Protein AF-A0A1M5NY90-F1 (afdb_monomer_lite)

Sequence (208 aa):
MIVGARFNQTVTDPDLPTAPQDFYQTLVENAAEGMLTIDEESTIWYANPAVEEILGYSPDELVGRSKMVIIPERLRAAHAEALAAYVESGDRNIDWDGMELPALHKDGTEVSTLISLREHTHGGESVTVHVGRLDDGDGIFVADDRPGVPTERRGAIFDRGYSTRERGTGFGLSIVEQIASGHGWEVAVTDADPAGARFELRDMGLRP

Foldseek 3Di:
DEEEEADADDDDDPPPPDDDPVVVVVCQQPDCDWYWYAYLQQATQFTHQNCCVQAVDGRVRRHRDHQCQFAPPVCSVVVVVVSVCCLQQVDPPDDQQWDFDWTAHPVGDTGTDTYHYHYDYDDDDDKDWDWDADPVNFWIKIKIQEAEDDPVCFVVLLPQQDDPDPRDRSCVNVVVCVVLVVQVWDWGWDDDVPGTTMIIIGNNPRDD

Secondary structure (DSSP, 8-state):
-EEEEE-S-----TTS----HHHHHHHHHT-SS-EEEE-TT-BEEEE-THHHHHHS--HHHHTTSBGGGGS-HHHHHHHHHHHHHHHHH----S-TT-EEEEEEPTTS-EEEEEEEEEEE---SS--PPEEEE-TTSSEEEEE-SSPPPPGGGTTGGGSTT--SSTT----HHHHHHHHHHHTT-EEEEEE-TTSSEEEEEE------

Structure (mmCIF, N/CA/C/O backbone):
data_AF-A0A1M5NY90-F1
#
_entry.id   AF-A0A1M5NY90-F1
#
loop_
_atom_site.group_PDB
_atom_site.id
_atom_site.type_symbol
_atom_site.label_atom_id
_atom_site.label_alt_id
_atom_site.label_comp_id
_atom_site.label_asym_id
_atom_site.label_entity_id
_atom_site.label_seq_id
_atom_site.pdbx_PDB_ins_code
_atom_site.Cartn_x
_atom_site.Cartn_y
_atom_site.Cartn_z
_atom_site.occupancy
_atom_site.B_iso_or_equiv
_atom_site.auth_seq_id
_atom_site.auth_comp_id
_atom_site.auth_asym_id
_atom_site.auth_atom_id
_atom_site.pdbx_PDB_model_num
ATOM 1 N N . MET A 1 1 ? -14.836 -1.600 3.211 1.00 64.62 1 MET A N 1
ATOM 2 C CA . MET A 1 1 ? -13.680 -0.987 3.889 1.00 64.62 1 MET A CA 1
ATOM 3 C C . MET A 1 1 ? -12.449 -1.321 3.082 1.00 64.62 1 MET A C 1
ATOM 5 O O . MET A 1 1 ? -12.173 -2.491 2.842 1.00 64.62 1 MET A O 1
ATOM 9 N N . ILE A 1 2 ? -11.702 -0.308 2.670 1.00 61.25 2 ILE A N 1
ATOM 10 C CA . ILE A 1 2 ? -10.481 -0.480 1.891 1.00 61.25 2 ILE A CA 1
ATOM 11 C C . ILE A 1 2 ? -9.289 -0.400 2.837 1.00 61.25 2 ILE A C 1
ATOM 13 O O . ILE A 1 2 ? -9.114 0.584 3.555 1.00 61.25 2 ILE A O 1
ATOM 17 N N . VAL A 1 3 ? -8.455 -1.435 2.824 1.00 53.69 3 VAL A N 1
ATOM 18 C CA . VAL A 1 3 ? -7.211 -1.472 3.592 1.00 53.69 3 VAL A CA 1
ATOM 19 C C . VAL A 1 3 ? -6.041 -1.343 2.628 1.00 53.69 3 VAL A C 1
ATOM 21 O O . VAL A 1 3 ? -5.690 -2.269 1.898 1.00 53.69 3 VAL A O 1
ATOM 24 N N . GLY A 1 4 ? -5.432 -0.166 2.619 1.00 45.34 4 GLY A N 1
ATOM 25 C CA . GLY A 1 4 ? -4.180 0.084 1.933 1.00 45.34 4 GLY A CA 1
ATOM 26 C C . GLY A 1 4 ? -3.005 -0.463 2.742 1.00 45.34 4 GLY A C 1
ATOM 27 O O . GLY A 1 4 ? -2.881 -0.157 3.920 1.00 45.34 4 GLY A O 1
ATOM 28 N N . ALA A 1 5 ? -2.103 -1.220 2.138 1.00 42.06 5 ALA A N 1
ATOM 29 C CA . ALA A 1 5 ? -0.811 -1.530 2.736 1.00 42.06 5 ALA A CA 1
ATOM 30 C C . ALA A 1 5 ? 0.271 -0.725 2.012 1.00 42.06 5 ALA A C 1
ATOM 32 O O . ALA A 1 5 ? 0.343 -0.724 0.780 1.00 42.06 5 ALA A O 1
ATOM 33 N N . ARG A 1 6 ? 1.061 0.015 2.788 1.00 48.28 6 ARG A N 1
ATOM 34 C CA . ARG A 1 6 ? 2.178 0.813 2.307 1.00 48.28 6 ARG A CA 1
ATOM 35 C C . ARG A 1 6 ? 3.440 -0.030 2.353 1.00 48.28 6 ARG A C 1
ATOM 37 O O . ARG A 1 6 ? 3.879 -0.419 3.432 1.00 48.28 6 ARG A O 1
ATOM 44 N N . PHE A 1 7 ? 4.054 -0.214 1.192 1.00 45.22 7 PHE A N 1
ATOM 45 C CA . PHE A 1 7 ? 5.364 -0.848 1.061 1.00 45.22 7 PHE A CA 1
ATOM 46 C C . PHE A 1 7 ? 6.361 0.119 0.435 1.00 45.22 7 PHE A C 1
ATOM 48 O O . PHE A 1 7 ? 6.000 1.010 -0.342 1.00 45.22 7 PHE A O 1
ATOM 55 N N . ASN A 1 8 ? 7.630 -0.029 0.802 1.00 31.16 8 ASN A N 1
ATOM 56 C CA . ASN A 1 8 ? 8.679 0.928 0.471 1.00 31.16 8 ASN A CA 1
ATOM 57 C C . ASN A 1 8 ? 9.223 0.756 -0.977 1.00 31.16 8 ASN A C 1
ATOM 59 O O . ASN A 1 8 ? 10.389 0.399 -1.162 1.00 31.16 8 ASN A O 1
ATOM 63 N N . GLN A 1 9 ? 8.410 0.958 -2.032 1.00 36.19 9 GLN A N 1
ATOM 64 C CA . GLN A 1 9 ? 8.833 0.878 -3.459 1.00 36.19 9 GLN A CA 1
ATOM 65 C C . GLN A 1 9 ? 8.196 1.913 -4.425 1.00 36.19 9 GLN A C 1
ATOM 67 O O . GLN A 1 9 ? 7.039 1.803 -4.797 1.00 36.19 9 GLN A O 1
ATOM 72 N N . THR A 1 10 ? 8.913 2.972 -4.806 1.00 40.53 10 THR A N 1
ATOM 73 C CA . THR A 1 10 ? 8.349 4.147 -5.509 1.00 40.53 10 THR A CA 1
ATOM 74 C C . THR A 1 10 ? 7.731 3.842 -6.884 1.00 40.53 10 THR A C 1
ATOM 76 O O . THR A 1 10 ? 8.370 3.200 -7.713 1.00 40.53 10 THR A O 1
ATOM 79 N N . VAL A 1 11 ? 6.549 4.411 -7.158 1.00 34.88 11 VAL A N 1
ATOM 80 C CA . VAL A 1 11 ? 5.979 4.597 -8.506 1.00 34.88 11 VAL A CA 1
ATOM 81 C C . VAL A 1 11 ? 5.568 6.066 -8.637 1.00 34.88 11 VAL A C 1
ATOM 83 O O . VAL A 1 11 ? 4.767 6.538 -7.831 1.00 34.88 11 VAL A O 1
ATOM 86 N N . THR A 1 12 ? 6.090 6.777 -9.641 1.00 37.75 12 THR A N 1
ATOM 87 C CA . THR A 1 12 ? 5.603 8.113 -10.027 1.00 37.75 12 THR A CA 1
ATOM 88 C C . THR A 1 12 ? 5.568 8.219 -11.552 1.00 37.75 12 THR A C 1
ATOM 90 O O . THR A 1 12 ? 6.582 7.972 -12.200 1.00 37.75 12 THR A O 1
ATOM 93 N N . ASP A 1 13 ? 4.412 8.595 -12.102 1.00 37.81 13 ASP A N 1
ATOM 94 C CA . ASP A 1 13 ? 4.191 8.929 -13.515 1.00 37.81 13 ASP A CA 1
ATOM 95 C C . ASP A 1 13 ? 4.020 10.462 -13.633 1.00 37.81 13 ASP A C 1
ATOM 97 O O . ASP A 1 13 ? 3.076 11.007 -13.048 1.00 37.81 13 ASP A O 1
ATOM 101 N N . PRO A 1 14 ? 4.940 11.179 -14.305 1.00 37.72 14 PRO A N 1
ATOM 102 C CA . PRO A 1 14 ? 4.911 12.637 -14.421 1.00 37.72 14 PRO A CA 1
ATOM 103 C C . PRO A 1 14 ? 3.878 13.187 -15.425 1.00 37.72 14 PRO A C 1
ATOM 105 O O . PRO A 1 14 ? 3.669 14.400 -15.430 1.00 37.72 14 PRO A O 1
ATOM 108 N N . ASP A 1 15 ? 3.212 12.343 -16.224 1.00 37.16 15 ASP A N 1
ATOM 109 C CA . ASP A 1 15 ? 2.191 12.763 -17.202 1.00 37.16 15 ASP A CA 1
ATOM 110 C C . ASP A 1 15 ? 0.746 12.610 -16.687 1.00 37.16 15 ASP A C 1
ATOM 112 O O . ASP A 1 15 ? -0.217 12.980 -17.370 1.00 37.16 15 ASP A O 1
ATOM 116 N N . LEU A 1 16 ? 0.557 12.122 -15.455 1.00 34.84 16 LEU A N 1
ATOM 117 C CA . LEU A 1 16 ? -0.756 12.141 -14.818 1.00 34.84 16 LEU A CA 1
ATOM 118 C C . LEU A 1 16 ? -1.149 13.589 -14.490 1.00 34.84 16 LEU A C 1
ATOM 120 O O . LEU A 1 16 ? -0.376 14.304 -13.846 1.00 34.84 16 LEU A O 1
ATOM 124 N N . PRO A 1 17 ? -2.360 14.045 -14.864 1.00 37.28 17 PRO A N 1
ATOM 125 C CA . PRO A 1 17 ? -2.835 15.357 -14.460 1.00 37.28 17 PRO A CA 1
ATOM 126 C C . PRO A 1 17 ? -2.788 15.456 -12.931 1.00 37.28 17 PRO A C 1
ATOM 128 O O . PRO A 1 17 ? -3.483 14.733 -12.211 1.00 37.28 17 PRO A O 1
ATOM 131 N N . THR A 1 18 ? -1.946 16.357 -12.429 1.00 43.53 18 THR A N 1
ATOM 132 C CA . THR A 1 18 ? -1.863 16.663 -11.006 1.00 43.53 18 THR A CA 1
ATOM 133 C C . THR A 1 18 ? -3.105 17.456 -10.637 1.00 43.53 18 THR A C 1
ATOM 135 O O . THR A 1 18 ? -3.164 18.681 -10.740 1.00 43.53 18 THR A O 1
ATOM 138 N N . ALA A 1 19 ? -4.155 16.747 -10.224 1.00 42.66 19 ALA A N 1
ATOM 139 C CA . ALA A 1 19 ? -5.192 17.402 -9.452 1.00 42.66 19 ALA A CA 1
ATOM 140 C C . ALA A 1 19 ? -4.517 18.070 -8.234 1.00 42.66 19 ALA A C 1
ATOM 142 O O . ALA A 1 19 ? -3.543 17.512 -7.710 1.00 42.66 19 ALA A O 1
ATOM 143 N N . PRO A 1 20 ? -4.975 19.258 -7.797 1.00 49.62 20 PRO A N 1
ATOM 144 C CA . PRO A 1 20 ? -4.442 19.906 -6.600 1.00 49.62 20 PRO A CA 1
ATOM 145 C C . PRO A 1 20 ? -4.363 18.891 -5.453 1.00 49.62 20 PRO A C 1
ATOM 147 O O . PRO A 1 20 ? -5.257 18.054 -5.350 1.00 49.62 20 PRO A O 1
ATOM 150 N N . GLN A 1 21 ? -3.327 18.934 -4.607 1.00 47.56 21 GLN A N 1
ATOM 151 C CA . GLN A 1 21 ? -3.166 17.988 -3.482 1.00 47.56 21 GLN A CA 1
ATOM 152 C C . GLN A 1 21 ? -4.471 17.804 -2.682 1.00 47.56 21 GLN A C 1
ATOM 154 O O . GLN A 1 21 ? -4.853 16.681 -2.349 1.00 47.56 21 GLN A O 1
ATOM 159 N N . ASP A 1 22 ? -5.210 18.898 -2.509 1.00 48.88 22 ASP A N 1
ATOM 160 C CA . ASP A 1 22 ? -6.483 18.954 -1.795 1.00 48.88 22 ASP A CA 1
ATOM 161 C C . ASP A 1 22 ? -7.621 18.191 -2.497 1.00 48.88 22 ASP A C 1
ATOM 163 O O . ASP A 1 22 ? -8.561 17.755 -1.841 1.00 48.88 22 ASP A O 1
ATOM 167 N N . PHE A 1 23 ? -7.566 17.985 -3.817 1.00 49.62 23 PHE A N 1
ATOM 168 C CA . PHE A 1 23 ? -8.596 17.264 -4.573 1.00 49.62 23 PHE A CA 1
ATOM 169 C C . PHE A 1 23 ? -8.633 15.780 -4.203 1.00 49.62 23 PHE A C 1
ATOM 171 O O . PHE A 1 23 ? -9.699 15.250 -3.895 1.00 49.62 23 PHE A O 1
ATOM 178 N N . TYR A 1 24 ? -7.474 15.113 -4.187 1.00 49.16 24 TYR A N 1
ATOM 179 C CA . TYR A 1 24 ? -7.390 13.703 -3.799 1.00 49.16 24 TYR A CA 1
ATOM 180 C C . TYR A 1 24 ? -7.722 13.515 -2.319 1.00 49.16 24 TYR A C 1
ATOM 182 O O . TYR A 1 24 ? -8.452 12.589 -1.973 1.00 49.16 24 TYR A O 1
ATOM 190 N N . GLN A 1 25 ? -7.260 14.430 -1.463 1.00 58.94 25 GLN A N 1
ATOM 191 C CA . GLN A 1 25 ? -7.619 14.436 -0.049 1.00 58.94 25 GLN A CA 1
ATOM 192 C C . GLN A 1 25 ? -9.137 14.581 0.141 1.00 58.94 25 GLN A C 1
ATOM 194 O O . GLN A 1 25 ? -9.744 13.768 0.832 1.00 58.94 25 GLN A O 1
ATOM 199 N N . THR A 1 26 ? -9.771 15.521 -0.568 1.00 61.03 26 THR A N 1
ATOM 200 C CA . THR A 1 26 ? -11.228 15.726 -0.530 1.00 61.03 26 THR A CA 1
ATOM 201 C C . THR A 1 26 ? -11.987 14.472 -0.966 1.00 61.03 26 THR A C 1
ATOM 203 O O . THR A 1 26 ? -12.981 14.111 -0.338 1.00 61.03 26 THR A O 1
ATOM 206 N N . LEU A 1 27 ? -11.537 13.787 -2.024 1.00 65.50 27 LEU A N 1
ATOM 207 C CA . LEU A 1 27 ? -12.185 12.561 -2.502 1.00 65.50 27 LEU A CA 1
ATOM 208 C C . LEU A 1 27 ? -12.137 11.435 -1.466 1.00 65.50 27 LEU A C 1
ATOM 210 O O . LEU A 1 27 ? -13.135 10.743 -1.283 1.00 65.50 27 LEU A O 1
ATOM 214 N N . VAL A 1 28 ? -11.002 11.258 -0.788 1.00 67.19 28 VAL A N 1
ATOM 215 C CA . VAL A 1 28 ? -10.848 10.204 0.224 1.00 67.19 28 VAL A CA 1
ATOM 216 C C . VAL A 1 28 ? -11.586 10.560 1.519 1.00 67.19 28 VAL A C 1
ATOM 218 O O . VAL A 1 28 ? -12.220 9.692 2.121 1.00 67.19 28 VAL A O 1
ATOM 221 N N . GLU A 1 29 ? -11.569 11.831 1.924 1.00 69.12 29 GLU A N 1
ATOM 222 C CA . GLU A 1 29 ? -12.281 12.318 3.112 1.00 69.12 29 GLU A CA 1
ATOM 223 C C . GLU A 1 29 ? -13.805 12.243 2.967 1.00 69.12 29 GLU A C 1
ATOM 225 O O . GLU A 1 29 ? -14.494 11.980 3.948 1.00 69.12 29 GLU A O 1
ATOM 230 N N . ASN A 1 30 ? -14.334 12.431 1.752 1.00 69.69 30 ASN A N 1
ATOM 231 C CA . ASN A 1 30 ? -15.771 12.340 1.467 1.00 69.69 30 ASN A CA 1
ATOM 232 C C . ASN A 1 30 ? -16.212 10.941 1.003 1.00 69.69 30 ASN A C 1
ATOM 234 O O . ASN A 1 30 ? -17.383 10.745 0.666 1.00 69.69 30 ASN A O 1
ATOM 238 N N . ALA A 1 31 ? -15.303 9.963 0.950 1.00 74.62 31 ALA A N 1
ATOM 239 C CA . ALA A 1 31 ? -15.664 8.601 0.588 1.00 74.62 31 ALA A CA 1
ATOM 240 C C . ALA A 1 31 ? -16.540 7.979 1.687 1.00 74.62 31 ALA A C 1
ATOM 242 O O . ALA A 1 31 ? -16.155 7.947 2.851 1.00 74.62 31 ALA A O 1
ATOM 243 N N . ALA A 1 32 ? -17.696 7.428 1.303 1.00 74.75 32 ALA A N 1
ATOM 244 C CA . ALA A 1 32 ? -18.591 6.719 2.226 1.00 74.75 32 ALA A CA 1
ATOM 245 C C . ALA A 1 32 ? -18.013 5.377 2.713 1.00 74.75 32 ALA A C 1
ATOM 247 O O . ALA A 1 32 ? -18.515 4.769 3.655 1.00 74.75 32 ALA A O 1
ATOM 248 N N . GLU A 1 33 ? -16.972 4.882 2.047 1.00 79.56 33 GLU A N 1
ATOM 249 C CA . GLU A 1 33 ? -16.287 3.662 2.433 1.00 79.56 33 GLU A CA 1
ATOM 250 C C . GLU A 1 33 ? -15.145 3.968 3.407 1.00 79.56 33 GLU A C 1
ATOM 252 O O . GLU A 1 33 ? -14.302 4.825 3.139 1.00 79.56 33 GLU A O 1
ATOM 257 N N . GLY A 1 34 ? -15.090 3.233 4.523 1.00 82.06 34 GLY A N 1
ATOM 258 C CA . GLY A 1 34 ? -13.968 3.311 5.455 1.00 82.06 34 GLY A CA 1
ATOM 259 C C . GLY A 1 34 ? -12.663 2.932 4.761 1.00 82.06 34 GLY A C 1
ATOM 260 O O . GLY A 1 34 ? -12.561 1.838 4.206 1.00 82.06 34 GLY A O 1
ATOM 261 N N . MET A 1 35 ? -11.674 3.815 4.801 1.00 80.12 35 MET A N 1
ATOM 262 C CA . MET A 1 35 ? -10.350 3.612 4.232 1.00 80.12 35 MET A CA 1
ATOM 263 C C . MET A 1 35 ? -9.301 3.782 5.317 1.00 80.12 35 MET A C 1
ATOM 265 O O . MET A 1 35 ? -9.330 4.761 6.059 1.00 80.12 35 MET A O 1
ATOM 269 N N . LEU A 1 36 ? -8.349 2.857 5.375 1.00 76.44 36 LEU A N 1
ATOM 270 C CA . LEU A 1 36 ? -7.171 2.985 6.224 1.00 76.44 36 LEU A CA 1
ATOM 271 C C . LEU A 1 36 ? -5.923 2.526 5.484 1.00 76.44 36 LEU A C 1
ATOM 273 O O . LEU A 1 36 ? -6.006 1.657 4.618 1.00 76.44 36 LEU A O 1
ATOM 277 N N . THR A 1 37 ? -4.770 3.088 5.833 1.00 70.88 37 THR A N 1
ATOM 278 C CA . THR A 1 37 ? -3.473 2.602 5.358 1.00 70.88 37 THR A CA 1
ATOM 279 C C . THR A 1 37 ? -2.638 2.090 6.515 1.00 70.88 37 THR A C 1
ATOM 281 O O . THR A 1 37 ? -2.702 2.644 7.609 1.00 70.88 37 THR A O 1
ATOM 284 N N . ILE A 1 38 ? -1.863 1.033 6.286 1.00 70.75 38 ILE A N 1
ATOM 285 C CA . ILE A 1 38 ? -0.940 0.451 7.264 1.00 70.75 38 ILE A CA 1
ATOM 286 C C . ILE A 1 38 ? 0.472 0.360 6.696 1.00 70.75 38 ILE A C 1
ATOM 288 O O . ILE A 1 38 ? 0.627 0.237 5.486 1.00 70.75 38 ILE A O 1
ATOM 292 N N . ASP A 1 39 ? 1.490 0.372 7.547 1.00 67.62 39 ASP A N 1
ATOM 293 C CA . ASP A 1 39 ? 2.858 0.006 7.166 1.00 67.62 39 ASP A CA 1
ATOM 294 C C . ASP A 1 39 ? 3.134 -1.507 7.311 1.00 67.62 39 ASP A C 1
ATOM 296 O O . ASP A 1 39 ? 2.243 -2.304 7.634 1.00 67.62 39 ASP A O 1
ATOM 300 N N . GLU A 1 40 ? 4.388 -1.902 7.062 1.00 66.00 40 GLU A N 1
ATOM 301 C CA . GLU A 1 40 ? 4.884 -3.284 7.170 1.00 66.00 40 GLU A CA 1
ATOM 302 C C . GLU A 1 40 ? 4.706 -3.879 8.581 1.00 66.00 40 GLU A C 1
ATOM 304 O O . GLU A 1 40 ? 4.533 -5.088 8.727 1.00 66.00 40 GLU A O 1
ATOM 309 N N . GLU A 1 41 ? 4.676 -3.042 9.622 1.00 69.56 41 GLU A N 1
ATOM 310 C CA . GLU A 1 41 ? 4.478 -3.451 11.018 1.00 69.56 41 GLU A CA 1
ATOM 311 C C . GLU A 1 41 ? 2.991 -3.475 11.417 1.00 69.56 41 GLU A C 1
ATOM 313 O O . GLU A 1 41 ? 2.641 -3.721 12.573 1.00 69.56 41 GLU A O 1
ATOM 318 N N . SER A 1 42 ? 2.082 -3.283 10.453 1.00 75.19 42 SER A N 1
ATOM 319 C CA . SER A 1 42 ? 0.638 -3.112 10.662 1.00 75.19 42 SER A CA 1
ATOM 320 C C . SER A 1 42 ? 0.237 -1.856 11.425 1.00 75.19 42 SER A C 1
ATOM 322 O O . SER A 1 42 ? -0.883 -1.807 11.944 1.00 75.19 42 SER A O 1
ATOM 324 N N . THR A 1 43 ? 1.099 -0.849 11.497 1.00 81.06 43 THR A N 1
ATOM 325 C CA . THR A 1 43 ? 0.760 0.435 12.107 1.00 81.06 43 THR A CA 1
ATOM 326 C C . THR A 1 43 ? -0.060 1.259 11.132 1.00 81.06 43 THR A C 1
ATOM 328 O O . THR A 1 43 ? 0.335 1.450 9.986 1.00 81.06 43 THR A O 1
ATOM 331 N N . ILE A 1 44 ? -1.209 1.754 11.582 1.00 79.38 44 ILE A N 1
ATOM 332 C CA . ILE A 1 44 ? -2.106 2.587 10.791 1.00 79.38 44 ILE A CA 1
ATOM 333 C C . ILE A 1 44 ? -1.453 3.953 10.576 1.00 79.38 44 ILE A C 1
ATOM 335 O O . ILE A 1 44 ? -1.123 4.651 11.531 1.00 79.38 44 ILE A O 1
ATOM 339 N N . TRP A 1 45 ? -1.287 4.345 9.321 1.00 75.50 45 TRP A N 1
ATOM 340 C CA . TRP A 1 45 ? -0.705 5.625 8.915 1.00 75.50 45 TRP A CA 1
ATOM 341 C C . TRP A 1 45 ? -1.764 6.656 8.533 1.00 75.50 45 TRP A C 1
ATOM 343 O O . TRP A 1 45 ? -1.563 7.854 8.704 1.00 75.50 45 TRP A O 1
ATOM 353 N N . TYR A 1 46 ? -2.893 6.185 8.016 1.00 78.31 46 TYR A N 1
ATOM 354 C CA . TYR A 1 46 ? -4.014 7.012 7.603 1.00 78.31 46 TYR A CA 1
ATOM 355 C C . TYR A 1 46 ? -5.319 6.284 7.899 1.00 78.31 46 TYR A C 1
ATOM 357 O O . TYR A 1 46 ? -5.388 5.061 7.777 1.00 78.31 46 TYR A O 1
ATOM 365 N N . ALA A 1 47 ? -6.353 7.042 8.238 1.00 79.31 47 ALA A N 1
ATOM 366 C CA . ALA A 1 47 ? -7.732 6.588 8.265 1.00 79.31 47 ALA A CA 1
ATOM 367 C C . ALA A 1 47 ? -8.630 7.748 7.820 1.00 79.31 47 ALA A C 1
ATOM 369 O O . ALA A 1 47 ? -8.378 8.892 8.199 1.00 79.31 47 ALA A O 1
ATOM 370 N N . ASN A 1 48 ? -9.655 7.472 7.015 1.00 81.69 48 ASN A N 1
ATOM 371 C CA . ASN A 1 48 ? -10.638 8.487 6.641 1.00 81.69 48 ASN A CA 1
ATOM 372 C C . ASN A 1 48 ? -11.784 8.574 7.677 1.00 81.69 48 ASN A C 1
ATOM 374 O O . ASN A 1 48 ? -11.960 7.651 8.479 1.00 81.69 48 ASN A O 1
ATOM 378 N N . PRO A 1 49 ? -12.593 9.652 7.664 1.00 89.06 49 PRO A N 1
ATOM 379 C CA . PRO A 1 49 ? -13.677 9.842 8.633 1.00 89.06 49 PRO A CA 1
ATOM 380 C C . PRO A 1 49 ? -14.728 8.723 8.646 1.00 89.06 49 PRO A C 1
ATOM 382 O O . PRO A 1 49 ? -15.273 8.410 9.700 1.00 89.06 49 PRO A O 1
ATOM 385 N N . ALA A 1 50 ? -14.976 8.059 7.512 1.00 86.19 50 ALA A N 1
ATOM 386 C CA . ALA A 1 50 ? -15.942 6.962 7.432 1.00 86.19 50 ALA A CA 1
ATOM 387 C C . ALA A 1 50 ? -15.588 5.766 8.339 1.00 86.19 50 ALA A C 1
ATOM 389 O O . ALA A 1 50 ? -16.468 4.994 8.718 1.00 86.19 50 ALA A O 1
ATOM 390 N N . VAL A 1 51 ? -14.318 5.603 8.736 1.00 88.12 51 VAL A N 1
ATOM 391 C CA . VAL A 1 51 ? -13.933 4.576 9.718 1.00 88.12 51 VAL A CA 1
ATOM 392 C C . VAL A 1 51 ? -14.590 4.819 11.079 1.00 88.12 51 VAL A C 1
ATOM 394 O O . VAL A 1 51 ? -14.938 3.853 11.758 1.00 88.12 51 VAL A O 1
ATOM 397 N N . GLU A 1 52 ? -14.819 6.074 11.462 1.00 93.38 52 GLU A N 1
ATOM 398 C CA . GLU A 1 52 ? -15.483 6.410 12.722 1.00 93.38 52 GLU A CA 1
ATOM 399 C C . GLU A 1 52 ? -16.946 5.976 12.716 1.00 93.38 52 GLU A C 1
ATOM 401 O O . GLU A 1 52 ? -17.416 5.386 13.685 1.00 93.38 52 GLU A O 1
ATOM 406 N N . GLU A 1 53 ? -17.644 6.166 11.598 1.00 88.56 53 GLU A N 1
ATOM 407 C CA . GLU A 1 53 ? -19.033 5.725 11.453 1.00 88.56 53 GLU A CA 1
ATOM 408 C C . GLU A 1 53 ? -19.167 4.195 11.485 1.00 88.56 53 GLU A C 1
ATOM 410 O O . GLU A 1 53 ? -20.160 3.669 11.987 1.00 88.56 53 GLU A O 1
ATOM 415 N N . ILE A 1 54 ? -18.168 3.471 10.968 1.00 88.88 54 ILE A N 1
ATOM 416 C CA . ILE A 1 54 ? -18.205 2.006 10.848 1.00 88.88 54 ILE A CA 1
ATOM 417 C C . ILE A 1 54 ? -17.698 1.310 12.119 1.00 88.88 54 ILE A C 1
ATOM 419 O O . ILE A 1 54 ? -18.260 0.296 12.528 1.00 88.88 54 ILE A O 1
ATOM 423 N N . LEU A 1 55 ? -16.612 1.810 12.719 1.00 93.00 55 LEU A N 1
ATOM 424 C CA . LEU A 1 55 ? -15.876 1.146 13.805 1.00 93.00 55 LEU A CA 1
ATOM 425 C C . LEU A 1 55 ? -15.850 1.937 15.121 1.00 93.00 55 LEU A C 1
ATOM 427 O O . LEU A 1 55 ? -15.339 1.425 16.119 1.00 93.00 55 LEU A O 1
ATOM 431 N N . GLY A 1 56 ? -16.382 3.160 15.149 1.00 95.25 56 GLY A N 1
ATOM 432 C CA . GLY A 1 56 ? -16.489 3.982 16.357 1.00 95.25 56 GLY A CA 1
ATOM 433 C C . GLY A 1 56 ? -15.175 4.605 16.830 1.00 95.25 56 GLY A C 1
ATOM 434 O O . GLY A 1 56 ? -15.135 5.198 17.910 1.00 95.25 56 GLY A O 1
ATOM 435 N N . TYR A 1 57 ? -14.094 4.454 16.064 1.00 95.19 57 TYR A N 1
ATOM 436 C CA . TYR A 1 57 ? -12.807 5.091 16.330 1.00 95.19 57 TYR A CA 1
ATOM 437 C C . TYR A 1 57 ? -12.633 6.316 15.444 1.00 95.19 57 TYR A C 1
ATOM 439 O O . TYR A 1 57 ? -12.743 6.195 14.223 1.00 95.19 57 TYR A O 1
ATOM 447 N N . SER A 1 58 ? -12.277 7.459 16.029 1.00 95.12 58 SER A N 1
ATOM 448 C CA . SER A 1 58 ? -11.873 8.595 15.203 1.00 95.12 58 SER A CA 1
ATOM 449 C C . SER A 1 58 ? -10.531 8.306 14.507 1.00 95.12 58 SER A C 1
ATOM 451 O O . SER A 1 58 ? -9.727 7.512 15.019 1.00 95.12 58 SER A O 1
ATOM 453 N N . PRO A 1 59 ? -10.233 8.949 13.362 1.00 87.00 59 PRO A N 1
ATOM 454 C CA . PRO A 1 59 ? -8.941 8.794 12.695 1.00 87.00 59 PRO A CA 1
ATOM 455 C C . PRO A 1 59 ? -7.745 9.045 13.623 1.00 87.00 59 PRO A C 1
ATOM 457 O O . PRO A 1 59 ? -6.809 8.246 13.647 1.00 87.00 59 PRO A O 1
ATOM 460 N N . ASP A 1 60 ? -7.817 10.083 14.458 1.00 90.38 60 ASP A N 1
ATOM 461 C CA . ASP A 1 60 ? -6.767 10.439 15.423 1.00 90.38 60 ASP A CA 1
ATOM 462 C C . ASP A 1 60 ? -6.534 9.357 16.489 1.00 90.38 60 ASP A C 1
ATOM 464 O O . ASP A 1 60 ? -5.435 9.226 17.026 1.00 90.38 60 ASP A O 1
ATOM 468 N N . GLU A 1 61 ? -7.557 8.561 16.814 1.00 93.44 61 GLU A N 1
ATOM 469 C CA . GLU A 1 61 ? -7.407 7.430 17.728 1.00 93.44 61 GLU A CA 1
ATOM 470 C C . GLU A 1 61 ? -6.734 6.225 17.067 1.00 93.44 61 GLU A C 1
ATOM 472 O O . GLU A 1 61 ? -6.128 5.422 17.779 1.00 93.44 61 GLU A O 1
ATOM 477 N N . LEU A 1 62 ? -6.853 6.069 15.745 1.00 89.44 62 LEU A N 1
ATOM 478 C CA . LEU A 1 62 ? -6.310 4.931 15.001 1.00 89.44 62 LEU A CA 1
ATOM 479 C C . LEU A 1 62 ? -4.899 5.173 14.483 1.00 89.44 62 LEU A C 1
ATOM 481 O O . LEU A 1 62 ? -4.083 4.251 14.525 1.00 89.44 62 LEU A O 1
ATOM 485 N N . VAL A 1 63 ? -4.604 6.376 13.994 1.00 87.81 63 VAL A N 1
ATOM 486 C CA . VAL A 1 63 ? -3.293 6.702 13.425 1.00 87.81 63 VAL A CA 1
ATOM 487 C C . VAL A 1 63 ? -2.195 6.482 14.474 1.00 87.81 63 VAL A C 1
ATOM 489 O O . VAL A 1 63 ? -2.288 6.914 15.622 1.00 87.81 63 VAL A O 1
ATOM 492 N N . GLY A 1 64 ? -1.153 5.749 14.085 1.00 80.31 64 GLY A N 1
ATOM 493 C CA . GLY A 1 64 ? -0.057 5.319 14.951 1.00 80.31 64 GLY A CA 1
ATOM 494 C C . GLY A 1 64 ? -0.333 4.051 15.769 1.00 80.31 64 GLY A C 1
ATOM 495 O O . GLY A 1 64 ? 0.569 3.578 16.459 1.00 80.31 64 GLY A O 1
ATOM 496 N N . ARG A 1 65 ? -1.537 3.463 15.710 1.00 91.06 65 ARG A N 1
ATOM 497 C CA . ARG A 1 65 ? -1.848 2.179 16.366 1.00 91.06 65 ARG A CA 1
ATOM 498 C C . ARG A 1 65 ? -1.735 1.008 15.406 1.00 91.06 65 ARG A C 1
ATOM 500 O O . ARG A 1 65 ? -1.901 1.146 14.202 1.00 91.06 65 ARG A O 1
ATOM 507 N N . SER A 1 66 ? -1.538 -0.184 15.959 1.00 90.81 66 SER A N 1
ATOM 508 C CA . SER A 1 66 ? -1.628 -1.414 15.175 1.00 90.81 66 SER A CA 1
ATOM 509 C C . SER A 1 66 ? -3.067 -1.690 14.732 1.00 90.81 66 SER A C 1
ATOM 511 O O . SER A 1 66 ? -3.992 -1.623 15.549 1.00 90.81 66 SER A O 1
ATOM 513 N N . LYS A 1 67 ? -3.248 -2.133 13.481 1.00 87.88 67 LYS A N 1
ATOM 514 C CA . LYS A 1 67 ? -4.539 -2.599 12.941 1.00 87.88 67 LYS A CA 1
ATOM 515 C C . LYS A 1 67 ? -5.179 -3.707 13.776 1.00 87.88 67 LYS A C 1
ATOM 517 O O . LYS A 1 67 ? -6.382 -3.900 13.712 1.00 87.88 67 LYS A O 1
ATOM 522 N N . MET A 1 68 ? -4.406 -4.418 14.599 1.00 91.38 68 MET A N 1
ATOM 523 C CA . MET A 1 68 ? -4.926 -5.482 15.463 1.00 91.38 68 MET A CA 1
ATOM 524 C C . MET A 1 68 ? -6.000 -4.995 16.450 1.00 91.38 68 MET A C 1
ATOM 526 O O . MET A 1 68 ? -6.787 -5.808 16.932 1.00 91.38 68 MET A O 1
ATOM 530 N N . VAL A 1 69 ? -6.072 -3.686 16.728 1.00 95.00 69 VAL A N 1
ATOM 531 C CA . VAL A 1 69 ? -7.130 -3.097 17.566 1.00 95.00 69 VAL A CA 1
ATOM 532 C C . VAL A 1 69 ? -8.526 -3.239 16.948 1.00 95.00 69 VAL A C 1
ATOM 534 O O . VAL A 1 69 ? -9.486 -3.414 17.688 1.00 95.00 69 VAL A O 1
ATOM 537 N N . ILE A 1 70 ? -8.627 -3.254 15.614 1.00 93.69 70 ILE A N 1
ATOM 538 C CA . ILE A 1 70 ? -9.885 -3.432 14.872 1.00 93.69 70 ILE A CA 1
ATOM 539 C C . ILE A 1 70 ? -10.100 -4.883 14.414 1.00 93.69 70 ILE A C 1
ATOM 541 O O . ILE A 1 70 ? -11.024 -5.164 13.657 1.00 93.69 70 ILE A O 1
ATOM 545 N N . ILE A 1 71 ? -9.254 -5.819 14.860 1.00 92.19 71 ILE A N 1
ATOM 546 C CA . ILE A 1 71 ? -9.372 -7.249 14.556 1.00 92.19 71 ILE A CA 1
ATOM 547 C C . ILE A 1 71 ? -9.846 -7.991 15.813 1.00 92.19 71 ILE A C 1
ATOM 549 O O . ILE A 1 71 ? -9.204 -7.873 16.868 1.00 92.19 71 ILE A O 1
ATOM 553 N N . PRO A 1 72 ? -10.925 -8.793 15.728 1.00 92.56 72 PRO A N 1
ATOM 554 C CA . PRO A 1 72 ? -11.365 -9.626 16.839 1.00 92.56 72 PRO A CA 1
ATOM 555 C C . PRO A 1 72 ? -10.261 -10.561 17.348 1.00 92.56 72 PRO A C 1
ATOM 557 O O . PRO A 1 72 ? -9.529 -11.150 16.554 1.00 92.56 72 PRO A O 1
ATOM 560 N N . GLU A 1 73 ? -10.182 -10.767 18.668 1.00 91.06 73 GLU A N 1
ATOM 561 C CA . GLU A 1 73 ? -9.092 -11.517 19.322 1.00 91.06 73 GLU A CA 1
ATOM 562 C C . GLU A 1 73 ? -8.805 -12.870 18.654 1.00 91.06 73 GLU A C 1
ATOM 564 O O . GLU A 1 73 ? -7.663 -13.180 18.323 1.00 91.06 73 GLU A O 1
ATOM 569 N N . ARG A 1 74 ? -9.861 -13.646 18.371 1.00 91.75 74 ARG A N 1
ATOM 570 C CA . ARG A 1 74 ? -9.754 -14.987 17.772 1.00 91.75 74 ARG A CA 1
ATOM 571 C C . ARG A 1 74 ? -9.101 -15.000 16.382 1.00 91.75 74 ARG A C 1
ATOM 573 O O . ARG A 1 74 ? -8.667 -16.055 15.940 1.00 91.75 74 ARG A O 1
ATOM 580 N N . LEU A 1 75 ? -9.084 -13.864 15.681 1.00 86.56 75 LEU A N 1
ATOM 581 C CA . LEU A 1 75 ? -8.560 -13.736 14.319 1.00 86.56 75 LEU A CA 1
ATOM 582 C C . LEU A 1 75 ? -7.164 -13.105 14.279 1.00 86.56 75 LEU A C 1
ATOM 584 O O . LEU A 1 75 ? -6.509 -13.156 13.241 1.00 86.56 75 LEU A O 1
ATOM 588 N N . ARG A 1 76 ? -6.664 -12.546 15.387 1.00 88.38 76 ARG A N 1
ATOM 589 C CA . ARG A 1 76 ? -5.377 -11.830 15.400 1.00 88.38 76 ARG A CA 1
ATOM 590 C C . ARG A 1 76 ? -4.194 -12.708 15.007 1.00 88.38 76 ARG A C 1
ATOM 592 O O . ARG A 1 76 ? -3.340 -12.248 14.258 1.00 88.38 76 ARG A O 1
ATOM 599 N N . ALA A 1 77 ? -4.169 -13.964 15.460 1.00 81.44 77 ALA A N 1
ATOM 600 C CA . ALA A 1 77 ? -3.119 -14.913 15.087 1.00 81.44 77 ALA A CA 1
ATOM 601 C C . ALA A 1 77 ? -3.100 -15.156 13.569 1.00 81.44 77 ALA A C 1
ATOM 603 O O . ALA A 1 77 ? -2.062 -14.988 12.937 1.00 81.44 77 ALA A O 1
ATOM 604 N N . ALA A 1 78 ? -4.267 -15.418 12.971 1.00 79.94 78 ALA A N 1
ATOM 605 C CA . ALA A 1 78 ? -4.398 -15.602 11.527 1.00 79.94 78 ALA A CA 1
ATOM 606 C C . ALA A 1 78 ? -3.994 -14.344 10.737 1.00 79.94 78 ALA A C 1
ATOM 608 O O . ALA A 1 78 ? -3.330 -14.450 9.712 1.00 79.94 78 ALA A O 1
ATOM 609 N N . HIS A 1 79 ? -4.336 -13.144 11.222 1.00 76.00 79 HIS A N 1
ATOM 610 C CA . HIS A 1 79 ? -3.910 -11.888 10.592 1.00 76.00 79 HIS A CA 1
ATOM 611 C C . HIS A 1 79 ? -2.397 -11.651 10.688 1.00 76.00 79 HIS A C 1
ATOM 613 O O . HIS A 1 79 ? -1.808 -11.119 9.745 1.00 76.00 79 HIS A O 1
ATOM 619 N N . ALA A 1 80 ? -1.773 -12.009 11.812 1.00 73.81 80 ALA A N 1
ATOM 620 C CA . ALA A 1 80 ? -0.328 -11.903 11.987 1.00 73.81 80 ALA A CA 1
ATOM 621 C C . ALA A 1 80 ? 0.412 -12.890 11.073 1.00 73.81 80 ALA A C 1
ATOM 623 O O . ALA A 1 80 ? 1.343 -12.490 10.380 1.00 73.81 80 ALA A O 1
ATOM 624 N N . GLU A 1 81 ? -0.046 -14.142 11.011 1.00 73.81 81 GLU A N 1
ATOM 625 C CA . GLU A 1 81 ? 0.510 -15.171 10.126 1.00 73.81 81 GLU A CA 1
ATOM 626 C C . GLU A 1 81 ? 0.324 -14.819 8.648 1.00 73.81 81 GLU A C 1
ATOM 628 O O . GLU A 1 81 ? 1.278 -14.905 7.884 1.00 73.81 81 GLU A O 1
ATOM 633 N N . ALA A 1 82 ? -0.864 -14.357 8.242 1.00 68.19 82 ALA A N 1
ATOM 634 C CA . ALA A 1 82 ? -1.130 -13.964 6.859 1.00 68.19 82 ALA A CA 1
ATOM 635 C C . ALA A 1 82 ? -0.249 -12.789 6.413 1.00 68.19 82 ALA A C 1
ATOM 637 O O . ALA A 1 82 ? 0.243 -12.781 5.287 1.00 68.19 82 ALA A O 1
ATOM 638 N N . LEU A 1 83 ? -0.012 -11.812 7.295 1.00 63.94 83 LEU A N 1
ATOM 639 C CA . LEU A 1 83 ? 0.909 -10.720 7.000 1.00 63.94 83 LEU A CA 1
ATOM 640 C C . LEU A 1 83 ? 2.360 -11.194 6.962 1.00 63.94 83 LEU A C 1
ATOM 642 O O . LEU A 1 83 ? 3.079 -10.796 6.059 1.00 63.94 83 LEU A O 1
ATOM 646 N N . ALA A 1 84 ? 2.794 -12.015 7.920 1.00 63.47 84 ALA A N 1
ATOM 647 C CA . ALA A 1 84 ? 4.157 -12.534 7.947 1.00 63.47 84 ALA A CA 1
ATOM 648 C C . ALA A 1 84 ? 4.450 -13.359 6.688 1.00 63.47 84 ALA A C 1
ATOM 650 O O . ALA A 1 84 ? 5.445 -13.110 6.017 1.00 63.47 84 ALA A O 1
ATOM 651 N N . ALA A 1 85 ? 3.527 -14.247 6.308 1.00 62.41 85 ALA A N 1
ATOM 652 C CA . ALA A 1 85 ? 3.600 -15.008 5.071 1.00 62.41 85 ALA A CA 1
ATOM 653 C C . ALA A 1 85 ? 3.616 -14.091 3.840 1.00 62.41 85 ALA A C 1
ATOM 655 O O . ALA A 1 85 ? 4.392 -14.333 2.922 1.00 62.41 85 ALA A O 1
ATOM 656 N N . TYR A 1 86 ? 2.816 -13.020 3.815 1.00 56.69 86 TYR A N 1
ATOM 657 C CA . TYR A 1 86 ? 2.837 -12.037 2.728 1.00 56.69 86 TYR A CA 1
ATOM 658 C C . TYR A 1 86 ? 4.161 -11.260 2.660 1.00 56.69 86 TYR A C 1
ATOM 660 O O . TYR A 1 86 ? 4.726 -11.117 1.583 1.00 56.69 86 TYR A O 1
ATOM 668 N N . VAL A 1 87 ? 4.680 -10.778 3.792 1.00 55.28 87 VAL A N 1
ATOM 669 C CA . VAL A 1 87 ? 5.955 -10.044 3.867 1.00 55.28 87 VAL A CA 1
ATOM 670 C C . VAL A 1 87 ? 7.128 -10.944 3.471 1.00 55.28 87 VAL A C 1
ATOM 672 O O . VAL A 1 87 ? 8.067 -10.474 2.835 1.00 55.28 87 VAL A O 1
ATOM 675 N N . GLU A 1 88 ? 7.074 -12.229 3.823 1.00 52.06 88 GLU A N 1
ATOM 676 C CA . GLU A 1 88 ? 8.115 -13.210 3.511 1.00 52.06 88 GLU A CA 1
ATOM 677 C C . GLU A 1 88 ? 8.060 -13.697 2.055 1.00 52.06 88 GLU A C 1
ATOM 679 O O . GLU A 1 88 ? 9.099 -13.798 1.405 1.00 52.06 88 GLU A O 1
ATOM 684 N N . SER A 1 89 ? 6.868 -13.991 1.527 1.00 56.41 89 SER A N 1
ATOM 685 C CA . SER A 1 89 ? 6.707 -14.586 0.189 1.00 56.41 89 SER A CA 1
ATOM 686 C C . SER A 1 89 ? 6.454 -13.570 -0.926 1.00 56.41 89 SER A C 1
ATOM 688 O O . SER A 1 89 ? 6.788 -13.833 -2.078 1.00 56.41 89 SER A O 1
ATOM 690 N N . GLY A 1 90 ? 5.845 -12.423 -0.616 1.00 51.84 90 GLY A N 1
ATOM 691 C CA . GLY A 1 90 ? 5.288 -11.498 -1.605 1.00 51.84 90 GLY A CA 1
ATOM 692 C C . GLY A 1 90 ? 4.074 -12.046 -2.373 1.00 51.84 90 GLY A C 1
ATOM 693 O O . GLY A 1 90 ? 3.541 -11.346 -3.236 1.00 51.84 90 GLY A O 1
ATOM 694 N N . ASP A 1 91 ? 3.617 -13.268 -2.077 1.00 47.56 91 ASP A N 1
ATOM 695 C CA . ASP A 1 91 ? 2.533 -13.929 -2.801 1.00 47.56 91 ASP A CA 1
ATOM 696 C C . ASP A 1 91 ? 1.160 -13.498 -2.271 1.00 47.56 91 ASP A C 1
ATOM 698 O O . ASP A 1 91 ? 0.786 -13.729 -1.115 1.00 47.56 91 ASP A O 1
ATOM 702 N N . ARG A 1 92 ? 0.340 -12.936 -3.165 1.00 51.81 92 ARG A N 1
ATOM 703 C CA . ARG A 1 92 ? -1.083 -12.652 -2.919 1.00 51.81 92 ARG A CA 1
ATOM 704 C C . ARG A 1 92 ? -1.912 -13.927 -3.095 1.00 51.81 92 ARG A C 1
ATOM 706 O O . ARG A 1 92 ? -2.722 -14.034 -4.006 1.00 51.81 92 ARG A O 1
ATOM 713 N N . ASN A 1 93 ? -1.715 -14.910 -2.219 1.00 42.59 93 ASN A N 1
ATOM 714 C CA . ASN A 1 93 ? -2.432 -16.198 -2.256 1.00 42.59 93 ASN A CA 1
ATOM 715 C C . ASN A 1 93 ? -3.910 -16.125 -1.810 1.00 42.59 93 ASN A C 1
ATOM 717 O O . ASN A 1 93 ? -4.544 -17.156 -1.586 1.00 42.59 93 ASN A O 1
ATOM 721 N N . ILE A 1 94 ? -4.469 -14.926 -1.648 1.00 51.47 94 ILE A N 1
ATOM 722 C CA . ILE A 1 94 ? -5.852 -14.702 -1.218 1.00 51.47 94 ILE A CA 1
ATOM 723 C C . ILE A 1 94 ? -6.505 -13.769 -2.248 1.00 51.47 94 ILE A C 1
ATOM 725 O O . ILE A 1 94 ? -5.826 -12.952 -2.868 1.00 51.47 94 ILE A O 1
ATOM 729 N N . ASP A 1 95 ? -7.814 -13.887 -2.441 1.00 53.91 95 ASP A N 1
ATOM 730 C CA . ASP A 1 95 ? -8.595 -12.964 -3.266 1.00 53.91 95 ASP A CA 1
ATOM 731 C C . ASP A 1 95 ? -8.750 -11.615 -2.533 1.00 53.91 95 ASP A C 1
ATOM 733 O O . ASP A 1 95 ? -9.512 -11.496 -1.575 1.00 53.91 95 ASP A O 1
ATOM 737 N N . TRP A 1 96 ? -7.943 -10.617 -2.911 1.00 58.88 96 TRP A N 1
ATOM 738 C CA . TRP A 1 96 ? -7.851 -9.317 -2.219 1.00 58.88 96 TRP A CA 1
ATOM 739 C C . TRP A 1 96 ? -8.864 -8.288 -2.743 1.00 58.88 96 TRP A C 1
ATOM 741 O O . TRP A 1 96 ? -8.873 -7.147 -2.270 1.00 58.88 96 TRP A O 1
ATOM 751 N N . ASP A 1 97 ? -9.715 -8.670 -3.700 1.00 53.84 97 ASP A N 1
ATOM 752 C CA . ASP A 1 97 ? -10.707 -7.782 -4.313 1.00 53.84 97 ASP A CA 1
ATOM 753 C C . ASP A 1 97 ? -12.049 -7.733 -3.572 1.00 53.84 97 ASP A C 1
ATOM 755 O O . ASP A 1 97 ? -12.879 -6.875 -3.873 1.00 53.84 97 ASP A O 1
ATOM 759 N N . GLY A 1 98 ? -12.229 -8.555 -2.534 1.00 56.19 98 GLY A N 1
ATOM 760 C CA . GLY A 1 98 ? -13.358 -8.428 -1.618 1.00 56.19 98 GLY A CA 1
ATOM 761 C C . GLY A 1 98 ? -13.569 -9.662 -0.749 1.00 56.19 98 GLY A C 1
ATOM 762 O O . GLY A 1 98 ? -14.091 -10.672 -1.209 1.00 56.19 98 GLY A O 1
ATOM 763 N N . MET A 1 99 ? -13.225 -9.559 0.533 1.00 65.00 99 MET A N 1
ATOM 764 C CA . MET A 1 99 ? -13.498 -10.590 1.536 1.00 65.00 99 MET A CA 1
ATOM 765 C C . MET A 1 99 ? -14.437 -10.057 2.609 1.00 65.00 99 MET A C 1
ATOM 767 O O . MET A 1 99 ? -14.148 -9.032 3.219 1.00 65.00 99 MET A O 1
ATOM 771 N N . GLU A 1 100 ? -15.528 -10.760 2.900 1.00 71.06 100 GLU A N 1
ATOM 772 C CA . GLU A 1 100 ? -16.319 -10.462 4.096 1.00 71.06 100 GLU A CA 1
ATOM 773 C C . GLU A 1 100 ? -15.593 -10.981 5.341 1.00 71.06 100 GLU A C 1
ATOM 775 O O . GLU A 1 100 ? -15.428 -12.188 5.532 1.00 71.06 100 GLU A O 1
ATOM 780 N N . LEU A 1 101 ? -15.145 -10.057 6.189 1.00 79.06 101 LEU A N 1
ATOM 781 C CA . LEU A 1 101 ? -14.458 -10.337 7.443 1.00 79.06 101 LEU A CA 1
ATOM 782 C C . LEU A 1 101 ? -15.059 -9.494 8.577 1.00 79.06 101 LEU A C 1
ATOM 784 O O . 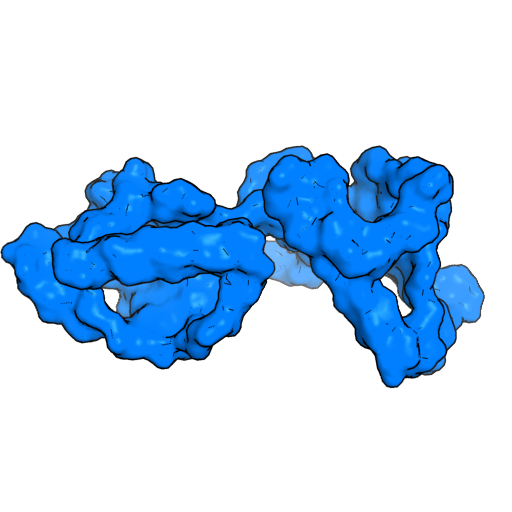LEU A 1 101 ? -15.411 -8.330 8.370 1.00 79.06 101 LEU A O 1
ATOM 788 N N . PRO A 1 102 ? -15.175 -10.045 9.795 1.00 86.38 102 PRO A N 1
ATOM 789 C CA . PRO A 1 102 ? -15.620 -9.271 10.940 1.00 86.38 102 PRO A CA 1
ATOM 790 C C . PRO A 1 102 ? -14.500 -8.343 11.424 1.00 86.38 102 PRO A C 1
ATOM 792 O O . PRO A 1 102 ? -13.388 -8.787 11.719 1.00 86.38 102 PRO A O 1
ATOM 795 N N . ALA A 1 103 ? -14.821 -7.062 11.553 1.00 89.50 103 ALA A N 1
ATOM 796 C CA . ALA A 1 103 ? -14.006 -6.066 12.233 1.00 89.50 103 ALA A CA 1
ATOM 797 C C . ALA A 1 103 ? -14.526 -5.851 13.661 1.00 89.50 103 ALA A C 1
ATOM 799 O O . ALA A 1 103 ? -15.707 -6.052 13.939 1.00 89.50 103 ALA A O 1
ATOM 800 N N . LEU A 1 104 ? -13.651 -5.452 14.577 1.00 95.69 104 LEU A N 1
ATOM 801 C CA . LEU A 1 104 ? -14.002 -5.134 15.957 1.00 95.69 104 LEU A CA 1
ATOM 802 C C . LEU A 1 104 ? -14.290 -3.634 16.082 1.00 95.69 104 LEU A C 1
ATOM 804 O O . LEU A 1 104 ? -13.406 -2.806 15.861 1.00 95.69 104 L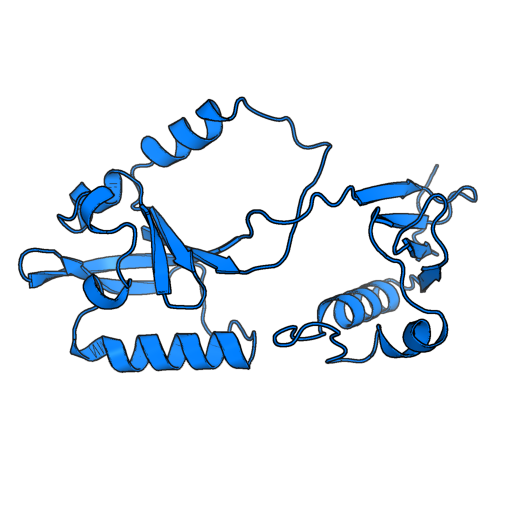EU A O 1
ATOM 808 N N . HIS A 1 105 ? -15.521 -3.298 16.453 1.00 96.31 105 HIS A N 1
ATOM 809 C CA . HIS A 1 105 ? -15.925 -1.942 16.798 1.00 96.31 105 HIS A CA 1
ATOM 810 C C . HIS A 1 105 ? -15.414 -1.573 18.200 1.00 96.31 105 HIS A C 1
ATOM 812 O O . HIS A 1 105 ? -15.218 -2.434 19.063 1.00 96.31 105 HIS A O 1
ATOM 818 N N . LYS A 1 106 ? -15.214 -0.276 18.453 1.00 96.50 106 LYS A N 1
ATOM 819 C CA . LYS A 1 106 ? -14.670 0.263 19.710 1.00 96.50 106 LYS A CA 1
ATOM 820 C C . LYS A 1 106 ? -15.432 -0.160 20.968 1.00 96.50 106 LYS A C 1
ATOM 822 O O . LYS A 1 106 ? -14.837 -0.279 22.037 1.00 96.50 106 LYS A O 1
ATOM 827 N N . ASP A 1 107 ? -16.737 -0.385 20.853 1.00 96.19 107 ASP A N 1
ATOM 828 C CA . ASP A 1 107 ? -17.595 -0.857 21.951 1.00 96.19 107 ASP A CA 1
ATOM 829 C C . ASP A 1 107 ? -17.497 -2.373 22.223 1.00 96.19 107 ASP A C 1
ATOM 831 O O . ASP A 1 107 ? -18.125 -2.873 23.157 1.00 96.19 107 ASP A O 1
ATOM 835 N N . GLY A 1 108 ? -16.696 -3.099 21.437 1.00 94.06 108 GLY A N 1
ATOM 836 C CA . GLY A 1 108 ? -16.483 -4.539 21.549 1.00 94.06 108 GLY A CA 1
ATOM 837 C C . GLY A 1 108 ? -17.410 -5.397 20.685 1.00 94.06 108 GLY A C 1
ATOM 838 O O . GLY A 1 108 ? -17.295 -6.622 20.732 1.00 94.06 108 GLY A O 1
ATOM 839 N N . THR A 1 109 ? -18.314 -4.802 19.903 1.00 95.31 109 THR A N 1
ATOM 840 C CA . THR A 1 109 ? -19.153 -5.542 18.947 1.00 95.31 109 THR A CA 1
ATOM 841 C C . THR A 1 109 ? -18.397 -5.873 17.658 1.00 95.31 109 THR A C 1
ATOM 843 O O . THR A 1 109 ? -17.441 -5.196 17.284 1.00 95.31 109 THR A O 1
ATOM 846 N N . GLU A 1 110 ? -18.802 -6.945 16.972 1.00 94.69 110 GLU A N 1
ATOM 847 C CA . GLU A 1 110 ? -18.244 -7.296 15.663 1.00 94.69 110 GLU A CA 1
ATOM 848 C C . GLU A 1 110 ? -19.122 -6.749 14.538 1.00 94.69 110 GLU A C 1
ATOM 850 O O . GLU A 1 110 ? -20.334 -6.966 14.517 1.00 94.69 110 GLU A O 1
ATOM 855 N N . VAL A 1 111 ? -18.490 -6.080 13.579 1.00 89.88 111 VAL A N 1
ATOM 856 C CA . VAL A 1 111 ? -19.125 -5.489 12.401 1.00 89.88 111 VAL A CA 1
ATOM 857 C C . VAL A 1 111 ? -18.682 -6.269 11.170 1.00 89.88 111 VAL A C 1
ATOM 859 O O . VAL A 1 111 ? -17.491 -6.334 10.859 1.00 89.88 111 VAL A O 1
ATOM 862 N N . SER A 1 112 ? -19.634 -6.872 10.455 1.00 87.69 112 SER A N 1
ATOM 863 C CA . SER A 1 112 ? -19.331 -7.543 9.187 1.00 87.69 112 SER A CA 1
ATOM 864 C C . SER A 1 112 ? -18.886 -6.513 8.155 1.00 87.69 112 SER A C 1
ATOM 866 O O . SER A 1 112 ? -19.617 -5.565 7.871 1.00 87.69 112 SER A O 1
ATOM 868 N N . THR A 1 113 ? -17.683 -6.685 7.615 1.00 78.56 113 THR A N 1
ATOM 869 C CA . THR A 1 113 ? -17.059 -5.718 6.719 1.00 78.56 113 THR A CA 1
ATOM 870 C C . THR A 1 113 ? -16.579 -6.418 5.460 1.00 78.56 113 THR A C 1
ATOM 872 O O . THR A 1 113 ? -15.824 -7.382 5.530 1.00 78.56 113 THR A O 1
ATOM 875 N N . LEU A 1 114 ? -16.965 -5.908 4.293 1.00 76.94 114 LEU A N 1
ATOM 876 C CA . LEU A 1 114 ? -16.297 -6.272 3.049 1.00 76.94 114 LEU A CA 1
ATOM 877 C C . LEU A 1 114 ? -14.947 -5.551 3.003 1.00 76.94 114 LEU A C 1
ATOM 879 O O . LEU A 1 114 ? -14.916 -4.320 3.015 1.00 76.94 114 LEU A O 1
ATOM 883 N N . ILE A 1 115 ? -13.848 -6.297 2.997 1.00 72.62 115 ILE A N 1
ATOM 884 C CA . ILE A 1 115 ? -12.485 -5.774 2.981 1.00 72.62 115 ILE A CA 1
ATOM 885 C C . ILE A 1 115 ? -11.857 -6.029 1.616 1.00 72.62 115 ILE A C 1
ATOM 887 O O . ILE A 1 115 ? -11.748 -7.174 1.184 1.00 72.62 115 ILE A O 1
ATOM 891 N N . SER A 1 116 ? -11.393 -4.963 0.970 1.00 62.69 116 SER A N 1
ATOM 892 C CA . SER A 1 116 ? -10.490 -5.052 -0.181 1.00 62.69 116 SER A CA 1
ATOM 893 C C . SER A 1 116 ? -9.115 -4.536 0.218 1.00 62.69 116 SER A C 1
ATOM 895 O O . SER A 1 116 ? -9.021 -3.474 0.845 1.00 62.69 116 SER A O 1
ATOM 897 N N . LEU A 1 117 ? -8.055 -5.242 -0.167 1.00 64.12 117 LEU A N 1
ATOM 898 C CA . LEU A 1 117 ? -6.689 -4.828 0.127 1.00 64.12 117 LEU A CA 1
ATOM 899 C C . LEU A 1 117 ? -6.015 -4.246 -1.118 1.00 64.12 117 LEU A C 1
ATOM 901 O O . LEU A 1 117 ? -6.147 -4.770 -2.229 1.00 64.12 117 LEU A O 1
ATOM 905 N N . ARG A 1 118 ? -5.294 -3.138 -0.935 1.00 61.22 118 ARG A N 1
ATOM 906 C CA . ARG A 1 118 ? -4.571 -2.436 -2.005 1.00 61.22 118 ARG A CA 1
ATOM 907 C C . ARG A 1 118 ? -3.150 -2.123 -1.561 1.00 61.22 118 ARG A C 1
ATOM 909 O O . ARG A 1 118 ? -2.940 -1.546 -0.503 1.00 61.22 118 ARG A O 1
ATOM 916 N N . GLU A 1 119 ? -2.168 -2.465 -2.375 1.00 57.62 119 GLU A N 1
ATOM 917 C CA . GLU A 1 119 ? -0.783 -2.049 -2.151 1.00 57.62 119 GLU A CA 1
ATOM 918 C C . GLU A 1 119 ? -0.533 -0.693 -2.815 1.00 57.62 119 GLU A C 1
ATOM 920 O O . GLU A 1 119 ? -0.957 -0.474 -3.949 1.00 57.62 119 GLU A O 1
ATOM 925 N N . HIS A 1 120 ? 0.128 0.220 -2.104 1.00 50.34 120 HIS A N 1
ATOM 926 C CA . HIS A 1 120 ? 0.545 1.517 -2.642 1.00 50.34 120 HIS A CA 1
ATOM 927 C C . HIS A 1 120 ? 1.853 1.980 -1.983 1.00 50.34 120 HIS A C 1
ATOM 929 O O . HIS A 1 120 ? 2.226 1.496 -0.916 1.00 50.34 120 HIS A O 1
ATOM 935 N N . THR A 1 121 ? 2.557 2.938 -2.587 1.00 50.78 121 THR A N 1
ATOM 936 C CA . THR A 1 121 ? 3.844 3.426 -2.064 1.00 50.78 121 THR A CA 1
ATOM 937 C C . THR A 1 121 ? 3.876 4.936 -1.845 1.00 50.78 121 THR A C 1
ATOM 939 O O . THR A 1 121 ? 3.253 5.691 -2.584 1.00 50.78 121 THR A O 1
ATOM 942 N N . HIS A 1 122 ? 4.642 5.381 -0.833 1.00 40.34 122 HIS A N 1
ATOM 943 C CA . HIS A 1 122 ? 4.902 6.789 -0.542 1.00 40.34 122 HIS A CA 1
ATOM 944 C C . HIS A 1 122 ? 6.337 7.064 0.003 1.00 40.34 122 HIS A C 1
ATOM 946 O O . HIS A 1 122 ? 6.740 6.427 0.972 1.00 40.34 122 HIS A O 1
ATOM 952 N N . GLY A 1 123 ? 7.068 8.021 -0.605 1.00 45.47 123 GLY A N 1
ATOM 953 C CA . GLY A 1 123 ? 8.096 8.955 -0.059 1.00 45.47 123 GLY A CA 1
ATOM 954 C C . GLY A 1 123 ? 9.467 8.504 0.518 1.00 45.47 123 GLY A C 1
ATOM 955 O O . GLY A 1 123 ? 9.523 8.151 1.694 1.00 45.47 123 GLY A O 1
ATOM 956 N N . GLY A 1 124 ? 10.572 8.727 -0.235 1.00 40.44 124 GLY A N 1
ATOM 957 C CA . GLY A 1 124 ? 11.979 8.880 0.231 1.00 40.44 124 GLY A CA 1
ATOM 958 C C . GLY A 1 124 ? 13.066 8.755 -0.878 1.00 40.44 124 GLY A C 1
ATOM 959 O O . GLY A 1 124 ? 13.191 7.679 -1.446 1.00 40.44 124 GLY A O 1
ATOM 960 N N . GLU A 1 125 ? 13.848 9.828 -1.130 1.00 41.50 125 GLU A N 1
ATOM 961 C CA . GLU A 1 125 ? 14.655 10.189 -2.339 1.00 41.50 125 GLU A CA 1
ATOM 962 C C . GLU A 1 125 ? 13.841 10.312 -3.643 1.00 41.50 125 GLU A C 1
ATOM 964 O O . GLU A 1 125 ? 13.257 9.348 -4.135 1.00 41.50 125 GLU A O 1
ATOM 969 N N . SER A 1 126 ? 13.779 11.533 -4.190 1.00 44.47 126 SER A N 1
ATOM 970 C CA . SER A 1 126 ? 13.122 11.808 -5.471 1.00 44.47 126 SER A CA 1
ATOM 971 C C . SER A 1 126 ? 13.852 11.062 -6.580 1.00 44.47 126 SER A C 1
ATOM 973 O O . SER A 1 126 ? 15.050 11.259 -6.756 1.00 44.47 126 SER A O 1
ATOM 975 N N . VAL A 1 127 ? 13.115 10.216 -7.298 1.00 49.22 127 VAL A N 1
ATOM 976 C CA . VAL A 1 127 ? 13.587 9.526 -8.496 1.00 49.22 127 VAL A CA 1
ATOM 977 C C . VAL A 1 127 ? 12.811 10.076 -9.677 1.00 49.22 127 VAL A C 1
ATOM 979 O O . VAL A 1 127 ? 11.582 9.968 -9.703 1.00 49.22 127 VAL A O 1
ATOM 982 N N . THR A 1 128 ? 13.506 10.663 -10.637 1.00 48.16 128 THR A N 1
ATOM 983 C CA . THR A 1 128 ? 12.934 11.048 -11.925 1.00 48.16 128 THR A CA 1
ATOM 984 C C . THR A 1 128 ? 13.019 9.851 -12.853 1.00 48.16 128 THR A C 1
ATOM 986 O O . THR A 1 128 ? 14.114 9.374 -13.126 1.00 48.16 128 THR A O 1
ATOM 989 N N . VAL A 1 129 ? 11.876 9.363 -13.339 1.00 55.25 129 VAL A N 1
ATOM 990 C CA . VAL A 1 129 ? 11.829 8.306 -14.355 1.00 55.25 129 VAL A CA 1
ATOM 991 C C . VAL A 1 129 ? 11.522 8.931 -15.712 1.00 55.25 129 VAL A C 1
ATOM 993 O O . VAL A 1 129 ? 10.500 9.588 -15.892 1.00 55.25 129 VAL A O 1
ATOM 996 N N . HIS A 1 130 ? 12.414 8.719 -16.669 1.00 53.00 130 HIS A N 1
ATOM 997 C CA . HIS A 1 130 ? 12.293 9.135 -18.054 1.00 53.00 130 HIS A CA 1
ATOM 998 C C . HIS A 1 130 ? 11.868 7.950 -18.914 1.00 53.00 130 HIS A C 1
ATOM 1000 O O . HIS A 1 130 ? 12.611 6.978 -19.052 1.00 53.00 130 HIS A O 1
ATOM 1006 N N . VAL A 1 131 ? 10.695 8.058 -19.533 1.00 70.88 131 VAL A N 1
ATOM 1007 C CA . VAL A 1 131 ? 10.244 7.118 -20.561 1.00 70.88 131 VAL A CA 1
ATOM 1008 C C . VAL A 1 131 ? 10.309 7.815 -21.912 1.00 70.88 131 VAL A C 1
ATOM 1010 O O . VAL A 1 131 ? 9.812 8.929 -22.066 1.00 70.88 131 VAL A O 1
ATOM 1013 N N . GLY A 1 132 ? 10.928 7.177 -22.897 1.00 66.50 132 GLY A N 1
ATOM 1014 C CA . GLY A 1 132 ? 11.051 7.745 -24.235 1.00 66.50 132 GLY A CA 1
ATOM 1015 C C . GLY A 1 132 ? 11.123 6.678 -25.310 1.00 66.50 132 GLY A C 1
ATOM 1016 O O . GLY A 1 132 ? 11.285 5.496 -25.021 1.00 66.50 132 GLY A O 1
ATOM 1017 N N . ARG A 1 133 ? 10.992 7.098 -26.568 1.00 78.06 133 ARG A N 1
ATOM 1018 C CA . ARG A 1 133 ? 11.250 6.230 -27.722 1.00 78.06 133 ARG A CA 1
ATOM 1019 C C . ARG A 1 133 ? 12.754 6.114 -27.955 1.00 78.06 133 ARG A C 1
ATOM 1021 O O . ARG A 1 133 ? 13.491 7.063 -27.693 1.00 78.06 133 ARG A O 1
ATOM 1028 N N . LEU A 1 134 ? 13.194 4.963 -28.447 1.00 77.50 134 LEU A N 1
ATOM 1029 C CA . LEU A 1 134 ? 14.553 4.804 -28.962 1.00 77.50 134 LEU A CA 1
ATOM 1030 C C . LEU A 1 134 ? 14.713 5.607 -30.262 1.00 77.50 134 LEU A C 1
ATOM 1032 O O . LEU A 1 134 ? 13.750 5.769 -31.013 1.00 77.50 134 LEU A O 1
ATOM 1036 N N . ASP A 1 135 ? 15.920 6.112 -30.528 1.00 80.62 135 ASP A N 1
ATOM 1037 C CA . ASP A 1 135 ? 16.201 6.979 -31.687 1.00 80.62 135 ASP A CA 1
ATOM 1038 C C . ASP A 1 135 ? 15.967 6.279 -33.036 1.00 80.62 135 ASP A C 1
ATOM 1040 O O . ASP A 1 135 ? 15.657 6.921 -34.039 1.00 80.62 135 ASP A O 1
ATOM 1044 N N . ASP A 1 136 ? 16.101 4.954 -33.057 1.00 82.12 136 ASP A N 1
ATOM 1045 C CA . ASP A 1 136 ? 15.814 4.094 -34.207 1.00 82.12 136 ASP A CA 1
ATOM 1046 C C . ASP A 1 136 ? 14.310 3.815 -34.399 1.00 82.12 136 ASP A C 1
ATOM 1048 O O . ASP A 1 136 ? 13.911 3.269 -35.428 1.00 82.12 136 ASP A O 1
ATOM 1052 N N . GLY A 1 137 ? 13.471 4.229 -33.444 1.00 78.44 137 GLY A N 1
ATOM 1053 C CA . GLY A 1 137 ? 12.025 4.026 -33.446 1.00 78.44 137 GLY A CA 1
ATOM 1054 C C . GLY A 1 137 ? 11.581 2.602 -33.109 1.00 78.44 137 GLY A C 1
ATOM 1055 O O . GLY A 1 137 ? 10.378 2.344 -33.106 1.00 78.44 137 GLY A O 1
ATOM 1056 N N . ASP A 1 138 ? 12.504 1.693 -32.794 1.00 85.31 138 ASP A N 1
ATOM 1057 C CA . ASP A 1 138 ? 12.224 0.259 -32.650 1.00 85.31 138 ASP A CA 1
ATOM 1058 C C . ASP A 1 138 ? 11.925 -0.165 -31.203 1.00 85.31 138 ASP A C 1
ATOM 1060 O O . ASP A 1 138 ? 12.036 -1.327 -30.813 1.00 85.31 138 ASP A O 1
ATOM 1064 N N . GLY A 1 139 ? 11.535 0.791 -30.362 1.00 81.00 139 GLY A N 1
ATOM 1065 C CA . GLY A 1 139 ? 11.273 0.494 -28.967 1.00 81.00 139 GLY A CA 1
ATOM 1066 C C . GLY A 1 139 ? 11.147 1.706 -28.069 1.00 81.00 139 GLY A C 1
ATOM 1067 O O . GLY A 1 139 ? 11.042 2.855 -28.515 1.00 81.00 139 GLY A O 1
ATOM 1068 N N . ILE A 1 140 ? 11.170 1.420 -26.773 1.00 82.56 140 ILE A N 1
ATOM 1069 C CA . ILE A 1 140 ? 11.155 2.416 -25.707 1.00 82.56 140 ILE A CA 1
ATOM 1070 C C . ILE A 1 140 ? 12.340 2.210 -24.777 1.00 82.56 140 ILE A C 1
ATOM 1072 O O . ILE A 1 140 ? 12.891 1.117 -24.669 1.00 82.56 140 ILE A O 1
ATOM 1076 N N . PHE A 1 141 ? 12.694 3.259 -24.054 1.00 79.69 141 PHE A N 1
ATOM 1077 C CA . PHE A 1 141 ? 13.549 3.156 -22.888 1.00 79.69 141 PHE A CA 1
ATOM 1078 C C . PHE A 1 141 ? 12.818 3.656 -21.649 1.00 79.69 141 PHE A C 1
ATOM 1080 O O . PHE A 1 141 ? 11.962 4.537 -21.733 1.00 79.69 141 PHE A O 1
ATOM 1087 N N . VAL A 1 142 ? 13.208 3.111 -20.504 1.00 75.62 142 VAL A N 1
ATOM 1088 C CA . VAL A 1 142 ? 12.856 3.585 -19.168 1.00 75.62 142 VAL A CA 1
ATOM 1089 C C . VAL A 1 142 ? 14.168 3.844 -18.439 1.00 75.62 142 VAL A C 1
ATOM 1091 O O . VAL A 1 142 ? 14.971 2.926 -18.284 1.00 75.62 142 VAL A O 1
ATOM 1094 N N . ALA A 1 143 ? 14.414 5.082 -18.030 1.00 72.81 143 ALA A N 1
ATOM 1095 C CA . ALA A 1 143 ? 15.613 5.479 -17.302 1.00 72.81 143 ALA A CA 1
ATOM 1096 C C . ALA A 1 143 ? 15.250 6.160 -15.984 1.00 72.81 143 ALA A C 1
ATOM 1098 O O . ALA A 1 143 ? 14.239 6.848 -15.935 1.00 72.81 143 ALA A O 1
ATOM 1099 N N . ASP A 1 144 ? 16.055 5.994 -14.941 1.00 67.19 144 ASP A N 1
ATOM 1100 C CA . ASP A 1 144 ? 15.958 6.795 -13.718 1.00 67.19 144 ASP A CA 1
ATOM 1101 C C . ASP A 1 144 ? 17.147 7.758 -13.559 1.00 67.19 144 ASP A C 1
ATOM 1103 O O . ASP A 1 144 ? 18.053 7.738 -14.382 1.00 67.19 144 ASP A O 1
ATOM 1107 N N . ASP A 1 145 ? 17.142 8.617 -12.538 1.00 64.75 145 ASP A N 1
ATOM 1108 C CA . ASP A 1 145 ? 18.237 9.541 -12.190 1.00 64.75 145 ASP A CA 1
ATOM 1109 C C . ASP A 1 145 ? 19.068 9.064 -10.977 1.00 64.75 145 ASP A C 1
ATOM 1111 O O . ASP A 1 145 ? 19.707 9.855 -10.272 1.00 64.75 145 ASP A O 1
ATOM 1115 N N . ARG A 1 146 ? 19.052 7.753 -10.693 1.00 69.38 146 ARG A N 1
ATOM 1116 C CA . ARG A 1 146 ? 19.735 7.130 -9.545 1.00 69.38 146 ARG A CA 1
ATOM 1117 C C . ARG A 1 146 ? 21.041 6.443 -9.960 1.00 69.38 146 ARG A C 1
ATOM 1119 O O . ARG A 1 146 ? 21.366 6.368 -11.142 1.00 69.38 146 ARG A O 1
ATOM 1126 N N . PRO A 1 147 ? 21.861 5.942 -9.010 1.00 71.19 147 PRO A N 1
ATOM 1127 C CA . PRO A 1 147 ? 23.050 5.180 -9.374 1.00 71.19 147 PRO A CA 1
ATOM 1128 C C . PRO A 1 147 ? 22.685 4.007 -10.293 1.00 71.19 147 PRO A C 1
ATOM 1130 O O . PRO A 1 147 ? 21.917 3.127 -9.904 1.00 71.19 147 PRO A O 1
ATOM 1133 N N . GLY A 1 148 ? 23.236 4.016 -11.508 1.00 76.25 148 GLY A N 1
ATOM 1134 C CA . GLY A 1 148 ? 22.957 3.004 -12.521 1.00 76.25 148 GLY A CA 1
ATOM 1135 C C . GLY A 1 148 ? 23.398 1.600 -12.123 1.00 76.25 148 GLY A C 1
ATOM 1136 O O . GLY A 1 148 ? 24.114 1.392 -11.140 1.00 76.25 148 GLY A O 1
ATOM 1137 N N . VAL A 1 149 ? 22.982 0.609 -12.913 1.00 80.62 149 VAL A N 1
ATOM 1138 C CA . VAL A 1 149 ? 23.335 -0.789 -12.649 1.00 80.62 149 VAL A CA 1
ATOM 1139 C C . VAL A 1 149 ? 24.811 -1.039 -12.995 1.00 80.62 149 VAL A C 1
ATOM 1141 O O . VAL A 1 149 ? 25.188 -0.892 -14.168 1.00 80.62 149 VAL A O 1
ATOM 1144 N N . PRO A 1 150 ? 25.640 -1.477 -12.023 1.00 81.75 150 PRO A N 1
ATOM 1145 C CA . PRO A 1 150 ? 27.031 -1.841 -12.277 1.00 81.75 150 PRO A CA 1
ATOM 1146 C C . PRO A 1 150 ? 27.141 -2.924 -13.352 1.00 81.75 150 PRO A C 1
ATOM 1148 O O . PRO A 1 150 ? 26.366 -3.885 -13.348 1.00 81.75 150 PRO A O 1
ATOM 1151 N N . THR A 1 151 ? 28.095 -2.786 -14.272 1.00 82.81 151 THR A N 1
ATOM 1152 C CA . THR A 1 151 ? 28.237 -3.660 -15.448 1.00 82.81 151 THR A CA 1
ATOM 1153 C C . THR A 1 151 ? 28.336 -5.139 -15.075 1.00 82.81 151 THR A C 1
ATOM 1155 O O . THR A 1 151 ? 27.743 -5.984 -15.738 1.0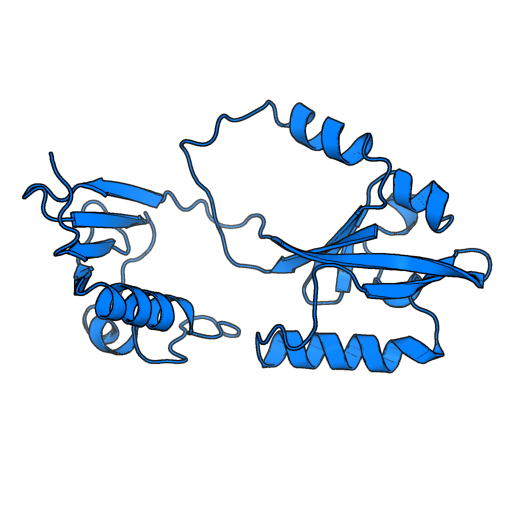0 82.81 151 THR A O 1
ATOM 1158 N N . GLU A 1 152 ? 29.006 -5.460 -13.968 1.00 81.50 152 GLU A N 1
ATOM 1159 C CA . GLU A 1 152 ? 29.158 -6.822 -13.454 1.00 81.50 152 GLU A CA 1
ATOM 1160 C C . GLU A 1 152 ? 27.852 -7.447 -12.940 1.00 81.50 152 GLU A C 1
ATOM 1162 O O . GLU A 1 152 ? 27.769 -8.663 -12.785 1.00 81.50 152 GLU A O 1
ATOM 1167 N N . ARG A 1 153 ? 26.823 -6.631 -12.686 1.00 81.62 153 ARG A N 1
ATOM 1168 C CA . ARG A 1 153 ? 25.512 -7.075 -12.196 1.00 81.62 153 ARG A CA 1
ATOM 1169 C C . ARG A 1 153 ? 24.476 -7.208 -13.305 1.00 81.62 153 ARG A C 1
ATOM 1171 O O . ARG A 1 153 ? 23.494 -7.908 -13.100 1.00 81.62 153 ARG A O 1
ATOM 1178 N N . ARG A 1 154 ? 24.693 -6.592 -14.474 1.00 84.19 154 ARG A N 1
ATOM 1179 C CA . ARG A 1 154 ? 23.707 -6.488 -15.569 1.00 84.19 154 ARG A CA 1
ATOM 1180 C C . ARG A 1 154 ? 23.149 -7.821 -16.065 1.00 84.19 154 ARG A C 1
ATOM 1182 O O . ARG A 1 154 ? 21.996 -7.862 -16.462 1.00 84.19 154 ARG A O 1
ATOM 1189 N N . GLY A 1 155 ? 23.939 -8.894 -16.024 1.00 77.81 155 GLY A N 1
ATOM 1190 C CA . GLY A 1 155 ? 23.445 -10.231 -16.367 1.00 77.81 155 GLY A CA 1
ATOM 1191 C C . GLY A 1 155 ? 22.550 -10.834 -15.282 1.00 77.81 155 GLY A C 1
ATOM 1192 O O . GLY A 1 155 ? 21.543 -11.449 -15.592 1.00 77.81 155 GLY A O 1
ATOM 1193 N N . ALA A 1 156 ? 22.889 -10.610 -14.012 1.00 81.38 156 ALA A N 1
ATOM 1194 C CA . ALA A 1 156 ? 22.200 -11.224 -12.881 1.00 81.38 156 ALA A CA 1
ATOM 1195 C C . ALA A 1 156 ? 20.921 -10.483 -12.466 1.00 81.38 156 ALA A C 1
ATOM 1197 O O . ALA A 1 156 ? 20.089 -11.056 -11.776 1.00 81.38 156 ALA A O 1
ATOM 1198 N N . ILE A 1 157 ? 20.736 -9.215 -12.858 1.00 81.31 157 ILE A N 1
ATOM 1199 C CA . ILE A 1 157 ? 19.560 -8.437 -12.427 1.00 81.31 157 ILE A CA 1
ATOM 1200 C C . ILE A 1 157 ? 18.223 -8.995 -12.932 1.00 81.31 157 ILE A C 1
ATOM 1202 O O . ILE A 1 157 ? 17.187 -8.677 -12.351 1.00 81.31 157 ILE A O 1
ATOM 1206 N N . PHE A 1 158 ? 18.245 -9.788 -14.005 1.00 80.00 158 PHE A N 1
ATOM 1207 C CA . PHE A 1 158 ? 17.067 -10.458 -14.559 1.00 80.00 158 PHE A CA 1
ATOM 1208 C C . PHE A 1 158 ? 16.830 -11.840 -13.933 1.00 80.00 158 PHE A C 1
ATOM 1210 O O . PHE A 1 158 ? 15.734 -12.390 -14.059 1.00 80.00 158 PHE A O 1
ATOM 1217 N N . ASP A 1 159 ? 17.805 -12.371 -13.185 1.00 76.50 159 ASP A N 1
ATOM 1218 C CA . ASP A 1 159 ? 17.649 -13.639 -12.484 1.00 76.50 159 ASP A CA 1
ATOM 1219 C C . ASP A 1 159 ? 16.516 -13.539 -11.458 1.00 76.50 159 ASP A C 1
ATOM 1221 O O . ASP A 1 159 ? 16.389 -12.572 -10.697 1.00 76.50 159 ASP A O 1
ATOM 1225 N N . ARG A 1 160 ? 15.688 -14.585 -11.401 1.00 69.12 160 ARG A N 1
ATOM 1226 C CA . ARG A 1 160 ? 14.602 -14.662 -10.419 1.00 69.12 160 ARG A CA 1
ATOM 1227 C C . ARG A 1 160 ? 15.178 -14.580 -9.008 1.00 69.12 160 ARG A C 1
ATOM 1229 O O . ARG A 1 160 ? 16.026 -15.386 -8.632 1.00 69.12 160 ARG A O 1
ATOM 1236 N N . GLY A 1 161 ? 14.666 -13.639 -8.220 1.00 65.00 161 GLY A N 1
ATOM 1237 C CA . GLY A 1 161 ? 15.091 -13.441 -6.836 1.00 65.00 161 GLY A CA 1
ATOM 1238 C C . GLY A 1 161 ? 16.294 -12.510 -6.674 1.00 65.00 161 GLY A C 1
ATOM 1239 O O . GLY A 1 161 ? 16.739 -12.297 -5.547 1.00 65.00 161 GLY A O 1
ATOM 1240 N N . TYR A 1 162 ? 16.817 -11.915 -7.753 1.00 69.12 162 TYR A N 1
ATOM 1241 C CA . TYR A 1 162 ? 17.890 -10.930 -7.646 1.00 69.12 162 TYR A CA 1
ATOM 1242 C C . TYR A 1 162 ? 17.404 -9.637 -6.977 1.00 69.12 162 TYR A C 1
ATOM 1244 O O . TYR A 1 162 ? 16.557 -8.918 -7.505 1.00 69.12 162 TYR A O 1
ATOM 1252 N N . SER A 1 163 ? 17.985 -9.289 -5.827 1.00 69.00 163 SER A N 1
ATOM 1253 C CA . SER A 1 163 ? 17.681 -8.052 -5.105 1.00 69.00 163 SER A CA 1
ATOM 1254 C C . SER A 1 163 ? 18.926 -7.464 -4.447 1.00 69.00 163 SER A C 1
ATOM 1256 O O . SER A 1 163 ? 19.740 -8.172 -3.860 1.00 69.00 163 SER A O 1
ATOM 1258 N N . THR A 1 164 ? 19.057 -6.139 -4.503 1.00 62.41 164 THR A N 1
ATOM 1259 C CA . THR A 1 164 ? 20.070 -5.370 -3.760 1.00 62.41 164 THR A CA 1
ATOM 1260 C C . THR A 1 164 ? 19.535 -4.790 -2.449 1.00 62.41 164 THR A C 1
ATOM 1262 O O . THR A 1 164 ? 20.287 -4.167 -1.702 1.00 62.41 164 THR A O 1
ATOM 1265 N N . ARG A 1 165 ? 18.242 -4.982 -2.161 1.00 51.50 165 ARG A N 1
ATOM 1266 C CA . ARG A 1 165 ? 17.580 -4.546 -0.928 1.00 51.50 165 ARG A CA 1
ATOM 1267 C C . ARG A 1 165 ? 17.479 -5.710 0.049 1.00 51.50 165 ARG A C 1
ATOM 1269 O O . ARG A 1 165 ? 17.122 -6.813 -0.357 1.00 51.50 165 ARG A O 1
ATOM 1276 N N . GLU A 1 166 ? 17.681 -5.418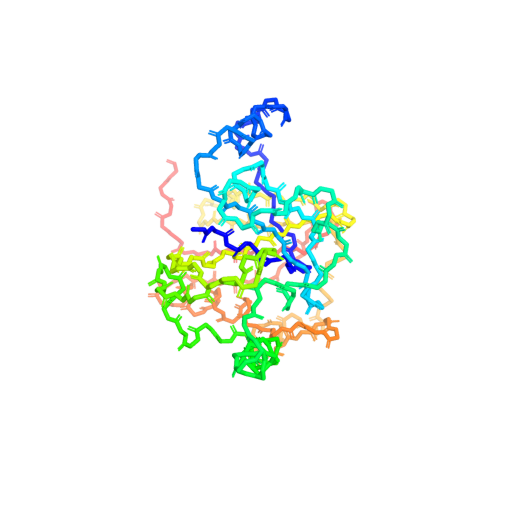 1.332 1.00 36.53 166 GLU A N 1
ATOM 1277 C CA . GLU A 1 166 ? 17.596 -6.384 2.441 1.00 36.53 166 GLU A CA 1
ATOM 1278 C C . GLU A 1 166 ? 16.235 -7.112 2.507 1.00 36.53 166 GLU A C 1
ATOM 1280 O O . GLU A 1 166 ? 16.174 -8.245 2.969 1.00 36.53 166 GLU A O 1
ATOM 1285 N N . ARG A 1 167 ? 15.161 -6.501 1.973 1.00 46.03 167 ARG A N 1
ATOM 1286 C CA . ARG A 1 167 ? 13.812 -7.092 1.826 1.00 46.03 167 ARG A CA 1
ATOM 1287 C C . ARG A 1 167 ? 13.217 -6.961 0.413 1.00 46.03 167 ARG A C 1
ATOM 1289 O O . ARG A 1 167 ? 12.028 -6.706 0.255 1.00 46.03 167 ARG A O 1
ATOM 1296 N N . GLY A 1 168 ? 14.031 -7.031 -0.640 1.00 41.84 168 GLY A N 1
ATOM 1297 C CA . GLY A 1 168 ? 13.505 -7.037 -2.015 1.00 41.84 168 GLY A CA 1
ATOM 1298 C C . GLY A 1 168 ? 13.282 -8.459 -2.529 1.00 41.84 168 GLY A C 1
ATOM 1299 O O . GLY A 1 168 ? 14.184 -9.283 -2.447 1.00 41.84 168 GLY A O 1
ATOM 1300 N N . THR A 1 169 ? 12.103 -8.735 -3.090 1.00 49.88 169 THR A N 1
ATOM 1301 C CA . THR A 1 169 ? 11.726 -10.067 -3.607 1.00 49.88 169 THR A CA 1
ATOM 1302 C C . THR A 1 169 ? 12.468 -10.462 -4.887 1.00 49.88 169 THR A C 1
ATOM 1304 O O . THR A 1 169 ? 12.547 -11.637 -5.223 1.00 49.88 169 THR A O 1
ATOM 1307 N N . GLY A 1 170 ? 13.001 -9.483 -5.625 1.00 51.00 170 GLY A N 1
ATOM 1308 C CA . GLY A 1 170 ? 13.786 -9.711 -6.839 1.00 51.00 170 GLY A CA 1
ATOM 1309 C C . GLY A 1 170 ? 13.009 -10.274 -8.032 1.00 51.00 170 GLY A C 1
ATOM 1310 O O . GLY A 1 170 ? 13.604 -10.855 -8.934 1.00 51.00 170 GLY A O 1
ATOM 1311 N N . PHE A 1 171 ? 11.681 -10.120 -8.054 1.00 55.56 171 PHE A N 1
ATOM 1312 C CA . PHE A 1 171 ? 10.852 -10.599 -9.167 1.00 55.56 171 PHE A CA 1
ATOM 1313 C C . PHE A 1 171 ? 10.647 -9.578 -10.286 1.00 55.56 171 PHE A C 1
ATOM 1315 O O . PHE A 1 171 ? 10.402 -9.986 -11.418 1.00 55.56 171 PHE A O 1
ATOM 1322 N N . GLY A 1 172 ? 10.777 -8.279 -9.997 1.00 62.31 172 GLY A N 1
ATOM 1323 C CA . GLY A 1 172 ? 10.409 -7.199 -10.921 1.00 62.31 172 GLY A CA 1
ATOM 1324 C C . GLY A 1 172 ? 11.000 -7.362 -12.324 1.00 62.31 172 GLY A C 1
ATOM 1325 O O . GLY A 1 172 ? 10.257 -7.531 -13.286 1.00 62.31 172 GLY A O 1
ATOM 1326 N N . LEU A 1 173 ? 12.328 -7.392 -12.444 1.00 74.06 173 LEU A N 1
ATOM 1327 C CA . LEU A 1 173 ? 12.993 -7.494 -13.749 1.00 74.06 173 LEU A CA 1
ATOM 1328 C C . LEU A 1 173 ? 12.817 -8.867 -14.412 1.00 74.06 173 LEU A C 1
ATOM 1330 O O . LEU A 1 173 ? 12.674 -8.930 -15.628 1.00 74.06 173 LEU A O 1
ATOM 1334 N N . SER A 1 174 ? 12.717 -9.948 -13.634 1.00 66.88 174 SER A N 1
ATOM 1335 C CA . SER A 1 174 ? 12.437 -11.286 -14.178 1.00 66.88 174 SER A CA 1
ATOM 1336 C C . SER A 1 174 ? 11.028 -11.411 -14.785 1.00 66.88 174 SER A C 1
ATOM 1338 O O . SER A 1 174 ? 10.815 -12.181 -15.719 1.00 66.88 174 SER A O 1
ATOM 1340 N N . ILE A 1 175 ? 10.050 -10.64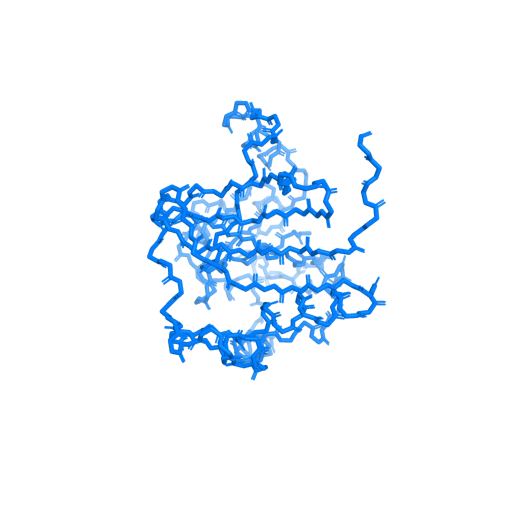9 -14.274 1.00 62.81 175 ILE A N 1
ATOM 1341 C CA . ILE A 1 175 ? 8.701 -10.560 -14.854 1.00 62.81 175 ILE A CA 1
ATOM 1342 C C . ILE A 1 175 ? 8.745 -9.733 -16.139 1.00 62.81 175 ILE A C 1
ATOM 1344 O O . ILE A 1 175 ? 8.143 -10.129 -17.135 1.00 62.81 175 ILE A O 1
ATOM 1348 N N . VAL A 1 176 ? 9.483 -8.618 -16.139 1.00 69.44 176 VAL A N 1
ATOM 1349 C CA . VAL A 1 176 ? 9.678 -7.790 -17.339 1.00 69.44 176 VAL A CA 1
ATOM 1350 C C . VAL A 1 176 ? 10.313 -8.610 -18.465 1.00 69.44 176 VAL A C 1
ATOM 1352 O O . VAL A 1 176 ? 9.802 -8.586 -19.581 1.00 69.44 176 VAL A O 1
ATOM 1355 N N . GLU A 1 177 ? 11.354 -9.394 -18.175 1.00 75.19 177 GLU A N 1
ATOM 1356 C CA . GLU A 1 177 ? 11.998 -10.288 -19.149 1.00 75.19 177 GLU A CA 1
ATOM 1357 C C . GLU A 1 177 ? 11.034 -11.349 -19.698 1.00 75.19 177 GLU A C 1
ATOM 1359 O O . GLU A 1 177 ? 11.005 -11.596 -20.905 1.00 75.19 177 GLU A O 1
ATOM 1364 N N . GLN A 1 178 ? 10.196 -11.942 -18.842 1.00 69.50 178 GLN A N 1
ATOM 1365 C CA . GLN A 1 178 ? 9.192 -12.923 -19.265 1.00 69.50 178 GLN A CA 1
ATOM 1366 C C . GLN A 1 178 ? 8.115 -12.312 -20.163 1.00 69.50 178 GLN A C 1
ATOM 1368 O O . GLN A 1 178 ? 7.739 -12.926 -21.162 1.00 69.50 178 GLN A O 1
ATOM 1373 N N . ILE A 1 179 ? 7.621 -11.117 -19.829 1.00 67.94 179 ILE A N 1
ATOM 1374 C CA . ILE A 1 179 ? 6.629 -10.405 -20.643 1.00 67.94 179 ILE A CA 1
ATOM 1375 C C . ILE A 1 179 ? 7.250 -10.019 -21.986 1.00 67.94 179 ILE A C 1
ATOM 1377 O O . ILE A 1 179 ? 6.669 -10.330 -23.023 1.00 67.94 179 ILE A O 1
ATOM 1381 N N . ALA A 1 180 ? 8.442 -9.413 -21.979 1.00 73.56 180 ALA A N 1
ATOM 1382 C CA . ALA A 1 180 ? 9.159 -9.043 -23.195 1.00 73.56 180 ALA A CA 1
ATOM 1383 C C . ALA A 1 180 ? 9.353 -10.266 -24.105 1.00 73.56 180 ALA A C 1
ATOM 1385 O O . ALA A 1 180 ? 8.857 -10.283 -25.231 1.00 73.56 180 ALA A O 1
ATOM 1386 N N . SER A 1 181 ? 9.914 -11.352 -23.566 1.00 77.00 181 SER A N 1
ATOM 1387 C CA . SER A 1 181 ? 10.113 -12.607 -24.301 1.00 77.00 181 SER A CA 1
ATOM 1388 C C . SER A 1 181 ? 8.803 -13.190 -24.840 1.00 77.00 181 SER A C 1
ATOM 1390 O O . SER A 1 181 ? 8.751 -13.665 -25.974 1.00 77.00 181 SER A O 1
ATOM 1392 N N . GLY A 1 182 ? 7.722 -13.136 -24.053 1.00 74.75 182 GLY A N 1
ATOM 1393 C CA . GLY A 1 182 ? 6.394 -13.608 -24.454 1.00 74.75 182 GLY A CA 1
ATOM 1394 C C . GLY A 1 182 ? 5.793 -12.833 -25.630 1.00 74.75 182 GLY A C 1
ATOM 1395 O O . GLY A 1 182 ? 5.004 -13.392 -26.392 1.00 74.75 182 GLY A O 1
ATOM 1396 N N . HIS A 1 183 ? 6.199 -11.577 -25.811 1.00 76.19 183 HIS A N 1
ATOM 1397 C CA . HIS A 1 183 ? 5.800 -10.725 -26.928 1.00 76.19 183 HIS A CA 1
ATOM 1398 C C . HIS A 1 183 ? 6.842 -10.655 -28.058 1.00 76.19 183 HIS A C 1
ATOM 1400 O O . HIS A 1 183 ? 6.609 -9.967 -29.050 1.00 76.19 183 HIS A O 1
ATOM 1406 N N . GLY A 1 184 ? 7.945 -11.406 -27.949 1.00 82.94 184 GLY A N 1
ATOM 1407 C CA . GLY A 1 184 ? 9.049 -11.378 -28.912 1.00 82.94 184 GLY A CA 1
ATOM 1408 C C . GLY A 1 184 ? 9.906 -10.113 -28.832 1.00 82.94 184 GLY A C 1
ATOM 1409 O O . GLY A 1 184 ? 10.595 -9.803 -29.794 1.00 82.94 184 GLY A O 1
ATOM 1410 N N . TRP A 1 185 ? 9.833 -9.388 -27.717 1.00 89.38 185 TRP A N 1
ATOM 1411 C CA . TRP A 1 185 ? 10.611 -8.188 -27.437 1.00 89.38 185 TRP A CA 1
ATOM 1412 C C . TRP A 1 185 ? 11.886 -8.545 -26.683 1.00 89.38 185 TRP A C 1
ATOM 1414 O O . TRP A 1 185 ? 11.894 -9.450 -25.844 1.00 89.38 185 TRP A O 1
ATOM 1424 N N . GLU A 1 186 ? 12.945 -7.789 -26.929 1.00 89.88 186 GLU A N 1
ATOM 1425 C CA . GLU A 1 186 ? 14.173 -7.867 -26.144 1.00 89.88 186 GLU A CA 1
ATOM 1426 C C . GLU A 1 186 ? 14.144 -6.814 -25.033 1.00 89.88 186 GLU A C 1
ATOM 1428 O O . GLU A 1 186 ? 13.739 -5.678 -25.275 1.00 89.88 186 GLU A O 1
ATOM 1433 N N . VAL A 1 187 ? 14.580 -7.172 -23.820 1.00 88.19 187 VAL A N 1
ATOM 1434 C CA . VAL A 1 187 ? 14.850 -6.206 -22.747 1.00 88.19 187 VAL A CA 1
ATOM 1435 C C . VAL A 1 187 ? 16.332 -6.228 -22.392 1.00 88.19 187 VAL A C 1
ATOM 1437 O O . VAL A 1 187 ? 16.902 -7.287 -22.142 1.00 88.19 187 VAL A O 1
ATOM 1440 N N . ALA A 1 188 ? 16.961 -5.057 -22.342 1.00 88.56 188 ALA A N 1
ATOM 1441 C CA . ALA A 1 188 ? 18.370 -4.919 -21.988 1.00 88.56 188 ALA A CA 1
ATOM 1442 C C . ALA A 1 188 ? 18.588 -3.750 -21.029 1.00 88.56 188 ALA A C 1
ATOM 1444 O O . ALA A 1 188 ? 17.901 -2.735 -21.099 1.00 88.56 188 ALA A O 1
ATOM 1445 N N . VAL A 1 189 ? 19.579 -3.874 -20.147 1.00 88.88 189 VAL A N 1
ATOM 1446 C CA . VAL A 1 189 ? 20.049 -2.768 -19.303 1.00 88.88 189 VAL A CA 1
ATOM 1447 C C . VAL A 1 189 ? 21.247 -2.085 -19.963 1.00 88.88 189 VAL A C 1
ATOM 1449 O O . VAL A 1 189 ? 22.242 -2.730 -20.307 1.00 88.88 189 VAL A O 1
ATOM 1452 N N . THR A 1 190 ? 21.162 -0.773 -20.139 1.00 85.44 190 THR A N 1
ATOM 1453 C CA . THR A 1 190 ? 22.175 0.051 -20.805 1.00 85.44 190 THR A CA 1
ATOM 1454 C C . THR A 1 190 ? 22.641 1.186 -19.895 1.00 85.44 190 THR A C 1
ATOM 1456 O O . THR A 1 190 ? 22.109 1.413 -18.806 1.00 85.44 190 THR A O 1
ATOM 1459 N N . ASP A 1 191 ? 23.707 1.867 -20.307 1.00 78.06 191 ASP A N 1
ATOM 1460 C CA . ASP A 1 191 ? 24.171 3.077 -19.636 1.00 78.06 191 ASP A CA 1
ATOM 1461 C C . ASP A 1 191 ? 23.203 4.238 -19.915 1.00 78.06 191 ASP A C 1
ATOM 1463 O O . ASP A 1 191 ? 22.799 4.456 -21.058 1.00 78.06 191 ASP A O 1
ATOM 1467 N N . ALA A 1 192 ? 22.827 4.983 -18.874 1.00 64.44 192 ALA A N 1
ATOM 1468 C CA . ALA A 1 192 ? 22.025 6.197 -19.002 1.00 64.44 192 ALA A CA 1
ATOM 1469 C C . ALA A 1 192 ? 22.921 7.442 -19.132 1.00 64.44 192 ALA A C 1
ATOM 1471 O O . ALA A 1 192 ? 23.914 7.568 -18.411 1.00 64.44 192 ALA A O 1
ATOM 1472 N N . ASP A 1 193 ? 22.531 8.388 -19.991 1.00 54.31 193 ASP A N 1
ATOM 1473 C CA . ASP A 1 193 ? 23.115 9.734 -20.073 1.00 54.31 193 ASP A CA 1
ATOM 1474 C C . ASP A 1 193 ? 22.006 10.802 -19.914 1.00 54.31 193 ASP A C 1
ATOM 1476 O O . ASP A 1 193 ? 21.105 10.832 -20.760 1.00 54.31 193 ASP A O 1
ATOM 1480 N N . PRO A 1 194 ? 22.019 11.661 -18.867 1.00 50.22 194 PRO A N 1
ATOM 1481 C CA . PRO A 1 194 ? 22.922 11.664 -17.712 1.00 50.22 194 PRO A CA 1
ATOM 1482 C C . PRO A 1 194 ? 22.440 10.731 -16.581 1.00 50.22 194 PRO A C 1
ATOM 1484 O O . PRO A 1 194 ? 21.259 10.714 -16.270 1.00 50.22 194 PRO A O 1
ATOM 1487 N N . ALA A 1 195 ? 23.391 9.991 -15.987 1.00 60.31 195 ALA A N 1
ATOM 1488 C CA . ALA A 1 195 ? 23.361 9.179 -14.751 1.00 60.31 195 ALA A CA 1
ATOM 1489 C C . ALA A 1 195 ? 22.019 8.538 -14.328 1.00 60.31 195 ALA A C 1
ATOM 1491 O O . ALA A 1 195 ? 21.115 9.225 -13.877 1.00 60.31 195 ALA A O 1
ATOM 1492 N N . GLY A 1 196 ? 21.955 7.202 -14.369 1.00 69.81 196 GLY A N 1
ATOM 1493 C CA . GLY A 1 196 ? 20.714 6.455 -14.164 1.00 69.81 196 GLY A CA 1
ATOM 1494 C C . GLY A 1 196 ? 20.850 4.956 -14.388 1.00 69.81 196 GLY A C 1
ATOM 1495 O O . GLY A 1 196 ? 21.790 4.509 -15.053 1.00 69.81 196 GLY A O 1
ATOM 1496 N N . ALA A 1 197 ? 19.895 4.160 -13.913 1.00 80.19 197 ALA A N 1
ATOM 1497 C CA . ALA A 1 197 ? 19.619 2.855 -14.509 1.00 80.19 197 ALA A CA 1
ATOM 1498 C C . ALA A 1 197 ? 18.755 3.060 -15.759 1.00 80.19 197 ALA A C 1
ATOM 1500 O O . ALA A 1 197 ? 17.717 3.706 -15.668 1.00 80.19 197 ALA A O 1
ATOM 1501 N N . ARG A 1 198 ? 19.155 2.510 -16.913 1.00 85.94 198 ARG A N 1
ATOM 1502 C CA . ARG A 1 198 ? 18.369 2.551 -18.156 1.00 85.94 198 ARG A CA 1
ATOM 1503 C C . ARG A 1 198 ? 18.062 1.142 -18.636 1.00 85.94 198 ARG A C 1
ATOM 1505 O O . ARG A 1 198 ? 18.958 0.311 -18.738 1.00 85.94 198 ARG A O 1
ATOM 1512 N N . PHE A 1 199 ? 16.798 0.897 -18.950 1.00 88.12 199 PHE A N 1
ATOM 1513 C CA . PHE A 1 199 ? 16.304 -0.337 -19.543 1.00 88.12 199 PHE A CA 1
ATOM 1514 C C . PHE A 1 199 ? 15.696 -0.021 -20.904 1.00 88.12 199 PHE A C 1
ATOM 1516 O O . PHE A 1 199 ? 14.871 0.882 -21.013 1.00 88.12 199 PHE A O 1
ATOM 1523 N N . GLU A 1 200 ? 16.096 -0.748 -21.937 1.00 90.12 200 GLU A N 1
ATOM 1524 C CA . GLU A 1 200 ? 15.562 -0.623 -23.291 1.00 90.12 200 GLU A CA 1
ATOM 1525 C C . GLU A 1 200 ? 14.727 -1.852 -23.619 1.00 90.12 200 GLU A C 1
ATOM 1527 O O . GLU A 1 200 ? 15.180 -2.973 -23.392 1.00 90.12 200 GLU A O 1
ATOM 1532 N N . LEU A 1 201 ? 13.519 -1.632 -24.139 1.00 86.12 201 LEU A N 1
ATOM 1533 C CA . LEU A 1 201 ? 12.664 -2.670 -24.701 1.00 86.12 201 LEU A CA 1
ATOM 1534 C C . LEU A 1 201 ? 12.618 -2.475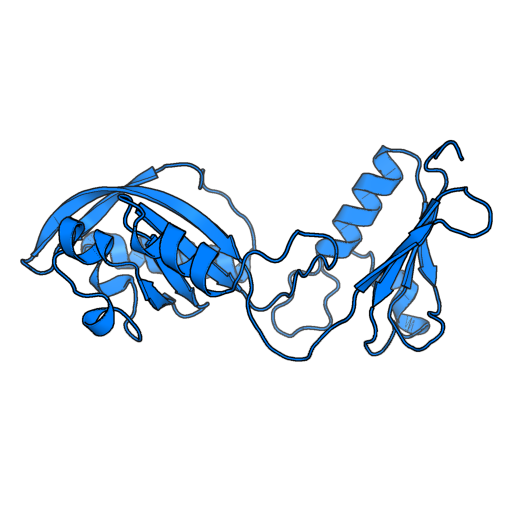 -26.217 1.00 86.12 201 LEU A C 1
ATOM 1536 O O . LEU A 1 201 ? 12.238 -1.396 -26.673 1.00 86.12 201 LEU A O 1
ATOM 1540 N N . ARG A 1 202 ? 13.012 -3.499 -26.976 1.00 89.31 202 ARG A N 1
ATOM 1541 C CA . ARG A 1 202 ? 13.182 -3.475 -28.440 1.00 89.31 202 ARG A CA 1
ATOM 1542 C C . ARG A 1 202 ? 12.245 -4.453 -29.144 1.00 89.31 202 ARG A C 1
ATOM 1544 O O . ARG A 1 202 ? 11.561 -5.234 -28.487 1.00 89.31 202 ARG A O 1
ATOM 1551 N N . ASP A 1 203 ? 12.194 -4.375 -30.473 1.00 84.31 203 ASP A N 1
ATOM 1552 C CA . ASP A 1 203 ? 11.349 -5.201 -31.345 1.00 84.31 203 ASP A CA 1
ATOM 1553 C C . ASP A 1 203 ? 9.841 -5.031 -31.083 1.00 84.31 203 ASP A C 1
ATOM 1555 O O . ASP A 1 203 ? 9.016 -5.901 -31.376 1.00 84.31 203 ASP A O 1
ATOM 1559 N N . MET A 1 204 ? 9.440 -3.877 -30.540 1.00 76.31 204 MET A N 1
ATOM 1560 C CA . MET A 1 204 ? 8.049 -3.627 -30.146 1.00 76.31 204 MET A CA 1
ATOM 1561 C C . MET A 1 204 ? 7.112 -3.344 -31.330 1.00 76.31 204 MET A C 1
ATOM 1563 O O . MET A 1 204 ? 5.897 -3.236 -31.148 1.00 76.31 204 MET A O 1
ATOM 1567 N N . GLY A 1 205 ? 7.646 -3.199 -32.549 1.00 67.19 205 GLY A N 1
ATOM 1568 C CA . GLY A 1 205 ? 6.851 -2.917 -33.747 1.00 67.19 205 GLY A CA 1
ATOM 1569 C C . GLY A 1 205 ? 6.071 -1.598 -33.662 1.00 67.19 205 GLY A C 1
ATOM 1570 O O . GLY A 1 205 ? 4.993 -1.468 -34.254 1.00 67.19 205 GLY A O 1
ATOM 1571 N N . LEU A 1 206 ? 6.589 -0.628 -32.900 1.00 57.72 206 LEU A N 1
ATOM 1572 C CA . LEU A 1 206 ? 5.978 0.684 -32.722 1.00 57.72 206 LEU A CA 1
ATOM 1573 C C . LEU A 1 206 ? 6.009 1.427 -34.060 1.00 57.72 206 LEU A C 1
ATOM 1575 O O . LEU A 1 206 ? 7.065 1.781 -34.575 1.00 57.72 206 LEU A O 1
ATOM 1579 N N . ARG A 1 207 ? 4.835 1.651 -34.660 1.00 49.91 207 ARG A N 1
ATOM 1580 C CA . ARG A 1 207 ? 4.751 2.503 -35.854 1.00 49.91 207 ARG A CA 1
ATOM 1581 C C . ARG A 1 207 ? 5.080 3.956 -35.461 1.00 49.91 207 ARG A C 1
ATOM 1583 O O . ARG A 1 207 ? 4.647 4.377 -34.381 1.00 49.91 207 ARG A O 1
ATOM 1590 N N . PRO A 1 208 ? 5.830 4.692 -36.306 1.00 51.47 208 PRO A N 1
ATOM 1591 C CA . PRO A 1 208 ? 6.260 6.061 -36.022 1.00 51.47 208 PRO A CA 1
ATOM 1592 C C . PRO A 1 208 ? 5.083 6.989 -35.720 1.00 51.47 208 PRO A C 1
ATOM 1594 O O . PRO A 1 208 ? 4.048 6.886 -36.417 1.00 51.47 208 PRO A O 1
#

Radius of gyration: 21.07 Å; chains: 1; bounding box: 48×36×58 Å

Organism: NCBI:txid43928

InterPro domains:
  IPR000014 PAS domain [PS50112] (20-90)
  IPR000014 PAS domain [SM00091] (22-88)
  IPR000014 PAS domain [TIGR00229] (22-129)
  IPR000014 PAS domain [cd00130] (31-136)
  IPR003594 Histidine kinase/HSP90-like ATPase domain [SM00387] (106-205)
  IPR004358 Signal transduction histidine kinase-related protein, C-terminal [PR00344] (138-152)
  IPR004358 Signal transduction histidine kinase-related protein, C-terminal [PR00344] (156-166)
  IPR004358 Signal transduction histidine kinase-related protein, C-terminal [PR00344] (167-185)
  IPR013767 PAS fold [PF00989] (23-136)
  IPR035965 PAS domain superfamily [SSF55785] (21-131)
  IPR036890 Histidine kinase/HSP90-like ATPase superfamily [G3DSA:3.30.565.10] (118-202)
  IPR036890 Histidine kinase/HSP90-like ATPase superfamily [SSF55874] (119-202)
  IPR050736 Sensor Histidine Kinase Regulatory [PTHR43711] (119-201)

pLDDT: mean 70.04, std 17.07, range [31.16, 96.5]